Protein AF-A0A7S2FRD0-F1 (afdb_monomer)

Solvent-accessible surface area (backbone atoms only — not comparable to full-atom values): 11400 Å² total; per-residue (Å²): 120,69,69,63,50,53,50,49,55,50,42,49,52,30,50,52,48,49,46,55,67,68,71,33,67,65,58,57,48,56,46,54,74,71,49,72,80,84,80,89,70,84,95,67,84,84,72,72,58,69,66,58,55,51,46,52,50,30,50,51,50,39,69,64,49,30,61,54,41,40,55,49,19,72,70,73,45,67,74,40,27,49,46,11,63,74,50,24,46,58,50,44,57,49,51,48,33,52,53,42,41,52,47,38,51,34,47,53,49,26,53,35,46,70,67,71,53,82,84,75,86,82,70,62,40,71,59,36,46,52,56,37,60,69,44,42,68,59,49,52,50,48,48,52,49,60,64,66,49,56,68,70,60,46,67,76,43,37,87,67,44,48,63,31,54,57,58,42,73,78,52,84,52,66,69,58,43,52,47,50,51,48,32,44,62,73,55,46,43,57,49,68,72,58,58,80,77,79,82,127

Radius of gyration: 18.86 Å; Cα contacts (8 Å, |Δi|>4): 158; chains: 1; bounding box: 62×35×55 Å

pLDDT: mean 72.99, std 16.51, range [32.38, 93.44]

Foldseek 3Di:
DVPVVVLLVLLVVLLVLLVVVVPCPPVVVVVCVVDDQPPDDPDDDRDQDVSLVSNLVSLVSLLVRLVVLLVQLVPPDPVSVCCNPVRSLVSLLVSLLSLLQVLLVLQVLLVCQVVVPDPPPGDDSVSSVVSSVVSVVSLVSSLVCLLVDDLVSCLVRVVSNVVSLVSCCPPPDVSSNVSSVSSCVPRVVCSVVVVPPPDD

Organism: NCBI:txid236787

Mean predicted aligned error: 11.07 Å

InterPro domains:
  IPR046455 Sec7/BIG1-like, C-terminal domain [PF20252] (2-184)

Structure (mmCIF, N/CA/C/O backbone):
data_AF-A0A7S2FRD0-F1
#
_entry.id   AF-A0A7S2FRD0-F1
#
loop_
_atom_site.group_PDB
_atom_site.id
_atom_site.type_symbol
_atom_site.label_atom_id
_atom_site.label_alt_id
_atom_site.label_comp_id
_atom_site.label_asym_id
_atom_site.label_entity_id
_atom_site.label_seq_id
_atom_site.pdbx_PDB_ins_code
_atom_site.Cartn_x
_atom_site.Cartn_y
_atom_site.Cartn_z
_atom_site.occupancy
_atom_site.B_iso_or_equiv
_atom_site.auth_seq_id
_atom_site.auth_comp_id
_atom_site.auth_asym_id
_atom_site.auth_atom_id
_atom_site.pdbx_PDB_model_num
ATOM 1 N N . MET A 1 1 ? 2.251 13.143 26.306 1.00 52.72 1 MET A N 1
ATOM 2 C CA . MET A 1 1 ? 1.613 13.776 25.128 1.00 52.72 1 MET A CA 1
ATOM 3 C C . MET A 1 1 ? 2.594 14.213 24.028 1.00 52.72 1 MET A C 1
ATOM 5 O O . MET A 1 1 ? 2.168 14.256 22.885 1.00 52.72 1 MET A O 1
ATOM 9 N N . SER A 1 2 ? 3.880 14.498 24.293 1.00 72.38 2 SER A N 1
ATOM 10 C CA . SER A 1 2 ? 4.806 15.027 23.264 1.00 72.38 2 SER A CA 1
ATOM 11 C C . SER A 1 2 ? 5.163 14.047 22.131 1.00 72.38 2 SER A C 1
ATOM 13 O O . SER A 1 2 ? 5.131 14.432 20.971 1.00 72.38 2 SER A O 1
ATOM 15 N N . GLN A 1 3 ? 5.454 12.776 22.429 1.00 69.00 3 GLN A N 1
ATOM 16 C CA . GLN A 1 3 ? 5.890 11.802 21.408 1.00 69.00 3 GLN A CA 1
ATOM 17 C C . GLN A 1 3 ? 4.795 11.398 20.413 1.00 69.00 3 GLN A C 1
ATOM 19 O O . GLN A 1 3 ? 5.077 11.183 19.239 1.00 69.00 3 GLN A O 1
ATOM 24 N N . LEU A 1 4 ? 3.547 11.303 20.871 1.00 67.81 4 LEU A N 1
ATOM 25 C CA . LEU A 1 4 ? 2.427 10.889 20.028 1.00 67.81 4 LEU A CA 1
ATOM 26 C C . LEU A 1 4 ? 2.092 11.976 18.996 1.00 67.81 4 LEU A C 1
ATOM 28 O O . LEU A 1 4 ? 1.911 11.672 17.823 1.00 67.81 4 LEU A O 1
ATOM 32 N N . ARG A 1 5 ? 2.147 13.247 19.411 1.00 72.12 5 ARG A N 1
ATOM 33 C CA . ARG A 1 5 ? 1.996 14.398 18.514 1.00 72.12 5 ARG A CA 1
ATOM 34 C C . ARG A 1 5 ? 3.126 14.486 17.485 1.00 72.12 5 ARG A C 1
ATOM 36 O O . ARG A 1 5 ? 2.847 14.655 16.310 1.00 72.12 5 ARG A O 1
ATOM 43 N N . LEU A 1 6 ? 4.375 14.247 17.897 1.00 72.38 6 LEU A N 1
ATOM 44 C CA . LEU A 1 6 ? 5.516 14.193 16.972 1.00 72.38 6 LEU A CA 1
ATOM 45 C C . LEU A 1 6 ? 5.368 13.096 15.903 1.00 72.38 6 LEU A C 1
ATOM 47 O O . LEU A 1 6 ? 5.719 13.318 14.748 1.00 72.38 6 LEU A O 1
ATOM 51 N N . LEU A 1 7 ? 4.838 11.922 16.267 1.00 66.62 7 LEU A N 1
ATOM 52 C CA . LEU A 1 7 ? 4.566 10.847 15.304 1.00 66.62 7 LEU A CA 1
ATOM 53 C C . LEU A 1 7 ? 3.440 11.213 14.332 1.00 66.62 7 LEU A C 1
ATOM 55 O O . LEU A 1 7 ? 3.539 10.889 13.149 1.00 66.62 7 LEU A O 1
ATOM 59 N N . MET A 1 8 ? 2.397 11.894 14.814 1.00 71.12 8 MET A N 1
ATOM 60 C CA . MET A 1 8 ? 1.313 12.388 13.964 1.00 71.12 8 MET A CA 1
ATOM 61 C C . MET A 1 8 ? 1.825 13.447 12.982 1.00 71.12 8 MET A C 1
ATOM 63 O O . MET A 1 8 ? 1.646 13.287 11.779 1.00 71.12 8 MET A O 1
ATOM 67 N N . ASP A 1 9 ? 2.551 14.457 13.458 1.00 72.75 9 ASP A N 1
ATOM 68 C CA . ASP A 1 9 ? 3.091 15.527 12.611 1.00 72.75 9 ASP A CA 1
ATOM 69 C C . ASP A 1 9 ? 4.049 14.968 11.536 1.00 72.75 9 ASP A C 1
ATOM 71 O O . ASP A 1 9 ? 4.007 15.370 10.367 1.00 72.75 9 ASP A O 1
ATOM 75 N N . ALA A 1 10 ? 4.880 13.983 11.897 1.00 68.25 10 ALA A N 1
ATOM 76 C CA . ALA A 1 10 ? 5.771 13.302 10.958 1.00 68.25 10 ALA A CA 1
ATOM 77 C C . ALA A 1 10 ? 5.002 12.485 9.905 1.00 68.25 10 ALA A C 1
ATOM 79 O O . ALA A 1 10 ? 5.335 12.542 8.719 1.00 68.25 10 ALA A O 1
ATOM 80 N N . ALA A 1 11 ? 3.961 11.753 10.313 1.00 63.78 11 ALA A N 1
ATOM 81 C CA . ALA A 1 11 ? 3.123 10.979 9.401 1.00 63.78 11 ALA A CA 1
ATOM 82 C C . ALA A 1 11 ? 2.301 11.878 8.465 1.00 63.78 11 ALA A C 1
ATOM 84 O O . ALA A 1 11 ? 2.145 11.552 7.289 1.00 63.78 11 ALA A O 1
ATOM 85 N N . ASP A 1 12 ? 1.821 13.025 8.949 1.00 69.00 12 ASP A N 1
ATOM 86 C CA . ASP A 1 12 ? 1.126 14.018 8.130 1.00 69.00 12 ASP A CA 1
ATOM 87 C C . ASP A 1 12 ? 2.035 14.639 7.086 1.00 69.00 12 ASP A C 1
ATOM 89 O O . ASP A 1 12 ? 1.680 14.695 5.908 1.00 69.00 12 ASP A O 1
ATOM 93 N N . THR A 1 13 ? 3.235 15.037 7.500 1.00 68.50 13 THR A N 1
ATOM 94 C CA . THR A 1 13 ? 4.231 15.602 6.591 1.00 68.50 13 THR A CA 1
ATOM 95 C C . THR A 1 13 ? 4.626 14.580 5.524 1.00 68.50 13 THR A C 1
ATOM 97 O O . THR A 1 13 ? 4.642 14.901 4.336 1.00 68.50 13 THR A O 1
ATOM 100 N N . ALA A 1 14 ? 4.863 13.324 5.918 1.00 61.47 14 ALA A N 1
ATOM 101 C CA . ALA A 1 14 ? 5.173 12.238 4.990 1.00 61.47 14 ALA A CA 1
ATOM 102 C C . ALA A 1 14 ? 4.004 11.927 4.038 1.00 61.47 14 ALA A C 1
ATOM 104 O O . ALA A 1 14 ? 4.219 11.737 2.842 1.00 61.47 14 ALA A O 1
ATOM 105 N N . SER A 1 15 ? 2.764 11.929 4.537 1.00 62.88 15 SER A N 1
ATOM 106 C CA . SER A 1 15 ? 1.559 11.687 3.735 1.00 62.88 15 SER A CA 1
ATO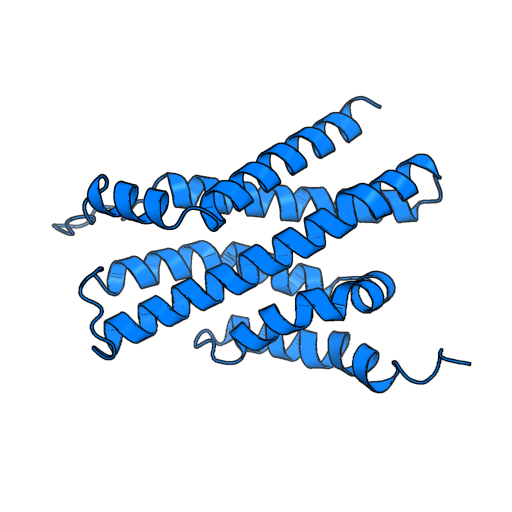M 107 C C . SER A 1 15 ? 1.289 12.817 2.741 1.00 62.88 15 SER A C 1
ATOM 109 O O . SER A 1 15 ? 0.941 12.552 1.590 1.00 62.88 15 SER A O 1
ATOM 111 N N . ALA A 1 16 ? 1.454 14.073 3.160 1.00 65.50 16 ALA A N 1
ATOM 112 C CA . ALA A 1 16 ? 1.326 15.237 2.290 1.00 65.50 16 ALA A CA 1
ATOM 113 C C . ALA A 1 16 ? 2.403 15.228 1.196 1.00 65.50 16 ALA A C 1
ATOM 115 O O . ALA A 1 16 ? 2.099 15.488 0.033 1.00 65.50 16 ALA A O 1
ATOM 116 N N . HIS A 1 17 ? 3.636 14.858 1.548 1.00 63.41 17 HIS A N 1
ATOM 117 C CA . HIS A 1 17 ? 4.736 14.742 0.596 1.00 63.41 17 HIS A CA 1
ATOM 118 C C . HIS A 1 17 ? 4.502 13.620 -0.426 1.00 63.41 17 HIS A C 1
ATOM 120 O O . HIS A 1 17 ? 4.584 13.861 -1.629 1.00 63.41 17 HIS A O 1
ATOM 126 N N . ALA A 1 18 ? 4.114 12.423 0.031 1.00 59.28 18 ALA A N 1
ATOM 127 C CA . ALA A 1 18 ? 3.764 11.308 -0.850 1.00 59.28 18 ALA A CA 1
ATOM 128 C C . ALA A 1 18 ? 2.606 11.669 -1.798 1.00 59.28 18 ALA A C 1
ATOM 130 O O . ALA A 1 18 ? 2.655 11.364 -2.988 1.00 59.28 18 ALA A O 1
ATOM 131 N N . ARG A 1 19 ? 1.590 12.392 -1.302 1.00 62.97 19 ARG A N 1
ATOM 132 C CA . ARG A 1 19 ? 0.480 12.888 -2.128 1.00 62.97 19 ARG A CA 1
ATOM 133 C C . ARG A 1 19 ? 0.931 13.894 -3.179 1.00 62.97 19 ARG A C 1
ATOM 135 O O . ARG A 1 19 ? 0.547 13.736 -4.331 1.00 62.97 19 ARG A O 1
ATOM 142 N N . ALA A 1 20 ? 1.747 14.881 -2.813 1.00 59.84 20 ALA A N 1
ATOM 143 C CA . ALA A 1 20 ? 2.250 15.882 -3.753 1.00 59.84 20 ALA A CA 1
ATOM 144 C C . ALA A 1 20 ? 3.086 15.246 -4.879 1.00 59.84 20 ALA A C 1
ATOM 146 O O . ALA A 1 20 ? 2.931 15.605 -6.046 1.00 59.84 20 ALA A O 1
ATOM 147 N N . LEU A 1 21 ? 3.914 14.249 -4.549 1.00 56.72 21 LEU A N 1
ATOM 148 C CA . LEU A 1 21 ? 4.675 13.478 -5.537 1.00 56.72 21 LEU A CA 1
ATOM 149 C C . LEU A 1 21 ? 3.762 12.638 -6.447 1.00 56.72 21 LEU A C 1
ATOM 151 O O . LEU A 1 21 ? 4.026 12.511 -7.646 1.00 56.72 21 LEU A O 1
ATOM 155 N N . HIS A 1 22 ? 2.668 12.099 -5.904 1.00 54.66 22 HIS A N 1
ATOM 156 C CA . HIS A 1 22 ? 1.725 11.278 -6.658 1.00 54.66 22 HIS A CA 1
ATOM 157 C C . HIS A 1 22 ? 0.752 12.104 -7.525 1.00 54.66 22 HIS A C 1
ATOM 159 O O . HIS A 1 22 ? 0.410 11.683 -8.629 1.00 54.66 22 HIS A O 1
ATOM 165 N N . SER A 1 23 ? 0.329 13.300 -7.111 1.00 49.66 23 SER A N 1
ATOM 166 C CA . SER A 1 23 ? -0.659 14.094 -7.860 1.00 49.66 23 SER A CA 1
ATOM 167 C C . SER A 1 23 ? -0.078 14.895 -9.029 1.00 49.66 23 SER A C 1
ATOM 169 O O . SER A 1 23 ? -0.828 15.279 -9.925 1.00 49.66 23 SER A O 1
ATOM 171 N N . ASP A 1 24 ? 1.231 15.155 -9.059 1.00 47.28 24 ASP A N 1
ATOM 172 C CA . ASP A 1 24 ? 1.803 16.109 -10.013 1.00 47.28 24 ASP A CA 1
ATOM 173 C C . ASP A 1 24 ? 2.551 15.442 -11.183 1.00 47.28 24 ASP A C 1
ATOM 175 O O . ASP A 1 24 ? 3.773 15.265 -11.201 1.00 47.28 24 ASP A O 1
ATOM 179 N N . VAL A 1 25 ? 1.779 15.059 -12.206 1.00 47.91 25 VAL A N 1
ATOM 180 C CA . VAL A 1 25 ? 2.285 14.503 -13.476 1.00 47.91 25 VAL A CA 1
ATOM 181 C C . VAL A 1 25 ? 3.177 15.511 -14.220 1.00 47.91 25 VAL A C 1
ATOM 183 O O . VAL A 1 25 ? 4.127 15.107 -14.896 1.00 47.91 25 VAL A O 1
ATOM 186 N N . ALA A 1 26 ? 2.908 16.815 -14.090 1.00 39.16 26 ALA A N 1
ATOM 187 C CA . ALA A 1 26 ? 3.682 17.872 -14.738 1.00 39.16 26 ALA A CA 1
ATOM 188 C C . ALA A 1 26 ? 5.035 18.079 -14.042 1.00 39.16 26 ALA A C 1
ATOM 190 O O . ALA A 1 26 ? 6.059 18.160 -14.717 1.00 39.16 26 ALA A O 1
ATOM 191 N N . PHE A 1 27 ? 5.067 18.058 -12.710 1.00 39.88 27 PHE A N 1
ATOM 192 C CA . PHE A 1 27 ? 6.299 18.093 -11.922 1.00 39.88 27 PHE A CA 1
ATOM 193 C C . PHE A 1 27 ? 7.170 16.857 -12.179 1.00 39.88 27 PHE A C 1
ATOM 195 O O . PHE A 1 27 ? 8.356 17.005 -12.473 1.00 39.88 27 PHE A O 1
ATOM 202 N N . ARG A 1 28 ? 6.587 15.645 -12.210 1.00 46.28 28 ARG A N 1
ATOM 203 C CA . ARG A 1 28 ? 7.310 14.413 -12.593 1.00 46.28 28 ARG A CA 1
ATOM 204 C C . ARG A 1 28 ? 7.929 14.505 -13.998 1.00 46.28 28 ARG A C 1
ATOM 206 O O . ARG A 1 28 ? 9.034 14.009 -14.210 1.00 46.28 28 ARG A O 1
ATOM 213 N N . ARG A 1 29 ? 7.257 15.170 -14.948 1.00 45.16 29 ARG A N 1
ATOM 214 C CA . ARG A 1 29 ? 7.755 15.396 -16.319 1.00 45.16 29 ARG A CA 1
ATOM 215 C C . ARG A 1 29 ? 8.876 16.448 -16.364 1.00 45.16 29 ARG A C 1
ATOM 217 O O . ARG A 1 29 ? 9.927 16.172 -16.925 1.00 45.16 29 ARG A O 1
ATOM 224 N N . VAL A 1 30 ? 8.712 17.587 -15.687 1.00 39.44 30 VAL A N 1
ATOM 225 C CA . VAL A 1 30 ? 9.743 18.643 -15.573 1.00 39.44 30 VAL A CA 1
ATOM 226 C C . VAL A 1 30 ? 11.014 18.130 -14.890 1.00 39.44 30 VAL A C 1
ATOM 228 O O . VAL A 1 30 ? 12.117 18.548 -15.230 1.00 39.44 30 VAL A O 1
ATOM 231 N N . LEU A 1 31 ? 10.884 17.209 -13.939 1.00 39.78 31 LEU A N 1
ATOM 232 C CA . LEU A 1 31 ? 12.017 16.601 -13.246 1.00 39.78 31 LEU A CA 1
ATOM 233 C C . LEU A 1 31 ? 12.710 15.519 -14.070 1.00 39.78 31 LEU A C 1
ATOM 235 O O . LEU A 1 31 ? 13.931 15.430 -14.015 1.00 39.78 31 LEU A O 1
ATOM 239 N N . ARG A 1 32 ? 11.960 14.746 -14.864 1.00 45.97 32 ARG A N 1
ATOM 240 C CA . ARG A 1 32 ? 12.520 13.844 -15.881 1.00 45.97 32 ARG A CA 1
ATOM 241 C C . ARG A 1 32 ? 13.328 14.619 -16.930 1.00 45.97 32 ARG A C 1
ATOM 243 O O . ARG A 1 32 ? 14.374 14.147 -17.351 1.00 45.97 32 ARG A O 1
ATOM 250 N N . ASP A 1 33 ? 12.882 15.821 -17.289 1.00 43.06 33 ASP A N 1
ATOM 251 C CA . ASP A 1 33 ? 13.586 16.688 -18.243 1.00 43.06 33 ASP A CA 1
ATOM 252 C C . ASP A 1 33 ? 14.777 17.443 -17.610 1.00 43.06 33 ASP A C 1
ATOM 254 O O . ASP A 1 33 ? 15.676 17.885 -18.324 1.00 43.06 33 ASP A O 1
ATOM 258 N N . ARG A 1 34 ? 14.817 17.587 -16.273 1.00 35.97 34 ARG A N 1
ATOM 259 C CA . ARG A 1 34 ? 15.906 18.262 -15.530 1.00 35.97 34 ARG A CA 1
ATOM 260 C C . ARG A 1 34 ? 16.921 17.322 -14.868 1.00 35.97 34 ARG A C 1
ATOM 262 O O . ARG A 1 34 ? 17.999 17.789 -14.514 1.00 35.97 34 ARG A O 1
ATOM 269 N N . ASN A 1 35 ? 16.611 16.034 -14.717 1.00 38.94 35 ASN A N 1
ATOM 270 C CA . ASN A 1 35 ? 17.549 14.982 -14.319 1.00 38.94 35 ASN A CA 1
ATOM 271 C C . ASN A 1 35 ? 17.775 14.057 -15.522 1.00 38.94 35 ASN A C 1
ATOM 273 O O . ASN A 1 35 ? 16.956 13.164 -15.749 1.00 38.94 35 ASN A O 1
ATOM 277 N N . PRO A 1 36 ? 18.846 14.255 -16.313 1.00 36.94 36 PRO A N 1
ATOM 278 C CA . PRO A 1 36 ? 19.119 13.382 -17.445 1.00 36.94 36 PRO A CA 1
ATOM 279 C C . PRO A 1 36 ? 19.340 11.936 -16.966 1.00 36.94 36 PRO A C 1
ATOM 281 O O . PRO A 1 36 ? 19.765 11.727 -15.824 1.00 36.94 36 PRO A O 1
ATOM 284 N N . PRO A 1 37 ? 19.070 10.930 -17.819 1.00 42.38 37 PRO A N 1
ATOM 285 C CA . PRO A 1 37 ? 19.354 9.541 -17.492 1.00 42.38 37 PRO A CA 1
ATOM 286 C C . PRO A 1 37 ? 20.831 9.379 -17.126 1.00 42.38 37 PRO A C 1
ATOM 288 O O . PRO A 1 37 ? 21.710 10.012 -17.718 1.00 42.38 37 PRO A O 1
ATOM 291 N N . LEU A 1 38 ? 21.097 8.512 -16.149 1.00 39.75 38 LEU A N 1
ATOM 292 C CA . LEU A 1 38 ? 22.442 8.058 -15.823 1.00 39.75 38 LEU A CA 1
ATOM 293 C C . LEU A 1 38 ? 23.081 7.480 -17.091 1.00 39.75 38 LEU A C 1
ATOM 295 O O . LEU A 1 38 ? 22.712 6.399 -17.542 1.00 39.75 38 LEU A O 1
ATOM 299 N N . MET A 1 39 ? 24.043 8.201 -17.672 1.00 32.38 39 MET A N 1
ATOM 300 C CA . MET A 1 39 ? 24.924 7.628 -18.681 1.00 32.38 39 MET A CA 1
ATOM 301 C C . MET A 1 39 ? 25.733 6.510 -18.024 1.00 32.38 39 MET A C 1
ATOM 303 O O . MET A 1 39 ? 26.655 6.759 -17.248 1.00 32.38 39 MET A O 1
ATOM 307 N N . THR A 1 40 ? 25.408 5.264 -18.351 1.00 42.19 40 THR A N 1
ATOM 308 C CA . THR A 1 40 ? 26.249 4.120 -18.017 1.00 42.19 40 THR A CA 1
ATOM 309 C C . THR A 1 40 ? 27.477 4.123 -18.921 1.00 42.19 40 THR A C 1
ATOM 311 O O . THR A 1 40 ? 27.449 3.623 -20.044 1.00 42.19 40 THR A O 1
ATOM 314 N N . PHE A 1 41 ? 28.583 4.656 -18.409 1.00 37.44 41 PHE A N 1
ATOM 315 C CA . PHE A 1 41 ? 29.917 4.339 -18.903 1.00 37.44 41 PHE A CA 1
ATOM 316 C C . PHE A 1 41 ? 30.771 3.905 -17.710 1.00 37.44 41 PHE A C 1
ATOM 318 O O . PHE A 1 41 ? 31.061 4.701 -16.827 1.00 37.44 41 PHE A O 1
ATOM 325 N N . LYS A 1 42 ? 31.177 2.628 -17.700 1.00 38.19 42 LYS A N 1
ATOM 326 C CA . LYS A 1 42 ? 32.173 2.045 -16.779 1.00 38.19 42 LYS A CA 1
ATOM 327 C C . LYS A 1 42 ? 31.832 2.130 -15.275 1.00 38.19 42 LYS A C 1
ATOM 329 O O . LYS A 1 42 ? 32.353 2.971 -14.555 1.00 38.19 42 LYS A O 1
ATOM 334 N N . GLY A 1 43 ? 31.061 1.162 -14.772 1.00 38.22 43 GLY A N 1
ATOM 335 C CA . GLY A 1 43 ? 31.166 0.723 -13.369 1.00 38.22 43 GLY A CA 1
ATOM 336 C C . GLY A 1 43 ? 30.805 1.739 -12.277 1.00 38.22 43 GLY A C 1
ATOM 337 O O . GLY A 1 43 ? 31.434 1.724 -11.222 1.00 38.22 43 GLY A O 1
ATOM 338 N N . GLN A 1 44 ? 29.807 2.600 -12.491 1.00 36.81 44 GLN A N 1
ATOM 339 C CA . GLN A 1 44 ? 29.315 3.521 -11.461 1.00 36.81 44 GLN A CA 1
ATOM 340 C C . GLN A 1 44 ? 27.895 3.180 -11.006 1.00 36.81 44 GLN A C 1
ATOM 342 O O 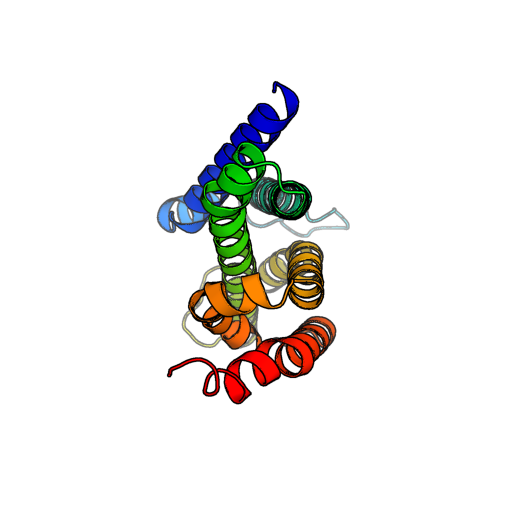. GLN A 1 44 ? 27.033 2.816 -11.799 1.00 36.81 44 GLN A O 1
ATOM 347 N N . ILE A 1 45 ? 27.702 3.302 -9.692 1.00 39.44 45 ILE A N 1
ATOM 348 C CA . ILE A 1 45 ? 26.463 3.092 -8.942 1.00 39.44 45 ILE A CA 1
ATOM 349 C C . ILE A 1 45 ? 25.351 3.944 -9.558 1.00 39.44 45 ILE A C 1
ATOM 351 O O . ILE A 1 45 ? 25.407 5.174 -9.486 1.00 39.44 45 ILE A O 1
ATOM 355 N N . SER A 1 46 ? 24.331 3.296 -10.120 1.00 44.69 46 SER A N 1
ATO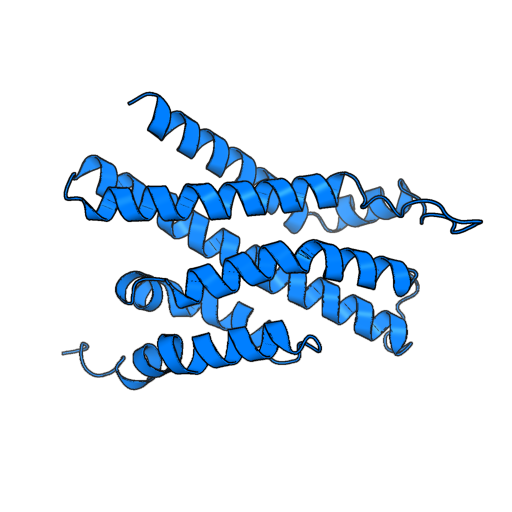M 356 C CA . SER A 1 46 ? 23.089 3.962 -10.502 1.00 44.69 46 SER A CA 1
ATOM 357 C C . SER A 1 46 ? 22.405 4.473 -9.237 1.00 44.69 46 SER A C 1
ATOM 359 O O . SER A 1 46 ? 21.783 3.705 -8.507 1.00 44.69 46 SER A O 1
ATOM 361 N N . ARG A 1 47 ? 22.580 5.759 -8.921 1.00 55.31 47 ARG A N 1
ATOM 362 C CA . ARG A 1 47 ? 21.855 6.398 -7.819 1.00 55.31 47 ARG A CA 1
ATOM 363 C C . ARG A 1 47 ? 20.414 6.622 -8.251 1.00 55.31 47 ARG A C 1
ATOM 365 O O . ARG A 1 47 ? 20.178 7.196 -9.313 1.00 55.31 47 ARG A O 1
ATOM 372 N N . LEU A 1 48 ? 19.463 6.179 -7.432 1.00 59.16 48 LEU A N 1
ATOM 373 C CA . LEU A 1 48 ? 18.060 6.520 -7.632 1.00 59.16 48 LEU A CA 1
ATOM 374 C C . LEU A 1 48 ? 17.926 8.048 -7.673 1.00 59.16 48 LEU A C 1
ATOM 376 O O . LEU A 1 48 ? 18.619 8.746 -6.927 1.00 59.16 48 LEU A O 1
ATOM 380 N N . PRO A 1 49 ? 17.050 8.597 -8.528 1.00 67.88 49 PRO A N 1
ATOM 381 C CA . PRO A 1 49 ? 16.702 10.005 -8.452 1.00 67.88 49 PRO A CA 1
ATOM 382 C C . PRO A 1 49 ? 16.333 10.370 -7.008 1.00 67.88 49 PRO A C 1
ATOM 384 O O . PRO A 1 49 ? 15.526 9.682 -6.386 1.00 67.88 49 PRO A O 1
ATOM 387 N N . HIS A 1 50 ? 16.894 11.461 -6.482 1.00 67.69 50 HIS A N 1
ATOM 388 C CA . HIS A 1 50 ? 16.751 11.859 -5.073 1.00 67.69 50 HIS A CA 1
ATOM 389 C C . HIS A 1 50 ? 15.294 11.893 -4.574 1.00 67.69 50 HIS A C 1
ATOM 391 O O . HIS A 1 50 ? 15.005 11.592 -3.422 1.00 67.69 50 HIS A O 1
ATOM 397 N N . LEU A 1 51 ? 14.349 12.223 -5.455 1.00 65.81 51 LEU A N 1
ATOM 398 C CA . LEU A 1 51 ? 12.924 12.254 -5.127 1.00 65.81 51 LEU A CA 1
ATOM 399 C C . LEU A 1 51 ? 12.322 10.862 -4.926 1.00 65.81 51 LEU A C 1
ATOM 401 O O . LEU A 1 51 ? 11.436 10.710 -4.096 1.00 65.81 51 LEU A O 1
ATOM 405 N N . ILE A 1 52 ? 12.817 9.849 -5.638 1.00 70.88 52 ILE A N 1
ATOM 406 C CA . ILE A 1 52 ? 12.410 8.458 -5.419 1.00 70.88 52 ILE A CA 1
ATOM 407 C C . ILE A 1 52 ? 12.950 7.983 -4.069 1.00 70.88 52 ILE A C 1
ATOM 409 O O . ILE A 1 52 ? 12.231 7.340 -3.316 1.00 70.88 52 ILE A O 1
ATOM 413 N N . GLU A 1 53 ? 14.173 8.371 -3.700 1.00 73.06 53 GLU A N 1
ATOM 414 C CA . GLU A 1 53 ? 14.707 8.086 -2.362 1.00 73.06 53 GLU A CA 1
ATOM 415 C C . GLU A 1 53 ? 13.852 8.732 -1.256 1.00 73.06 53 GLU A C 1
ATOM 417 O O . GLU A 1 53 ? 13.529 8.074 -0.266 1.00 73.06 53 GLU A O 1
ATOM 422 N N . GLN A 1 54 ? 13.429 9.991 -1.436 1.00 72.94 54 GLN A N 1
ATOM 423 C CA . GLN A 1 54 ? 12.531 10.687 -0.504 1.00 72.94 54 GLN A CA 1
ATOM 424 C C . GLN A 1 54 ? 11.142 10.037 -0.430 1.00 72.94 54 GLN A C 1
ATOM 426 O O . GLN A 1 54 ? 10.606 9.864 0.665 1.00 72.94 54 GLN A O 1
ATOM 431 N N . GLU A 1 55 ? 10.578 9.634 -1.572 1.00 77.06 55 GLU A N 1
ATOM 432 C CA . GLU A 1 55 ? 9.301 8.921 -1.653 1.00 77.06 55 GLU A CA 1
ATOM 433 C C . GLU A 1 55 ? 9.359 7.605 -0.857 1.00 77.06 55 GLU A C 1
ATOM 435 O O . GLU A 1 55 ? 8.534 7.356 0.026 1.00 77.06 55 GLU A O 1
ATOM 440 N N . LEU A 1 56 ? 10.384 6.787 -1.112 1.00 80.25 56 LEU A N 1
ATOM 441 C CA . LEU A 1 56 ? 10.593 5.511 -0.426 1.00 80.25 56 LEU A CA 1
ATOM 442 C C . LEU A 1 56 ? 10.841 5.706 1.076 1.00 80.25 56 LEU A C 1
ATOM 444 O O . LEU A 1 56 ? 10.334 4.930 1.891 1.00 80.25 56 LEU A O 1
ATOM 448 N N . ALA A 1 57 ? 11.582 6.746 1.467 1.00 75.56 57 ALA A N 1
ATOM 449 C CA . ALA A 1 57 ? 11.788 7.092 2.871 1.00 75.56 57 ALA A CA 1
ATOM 450 C C . ALA A 1 57 ? 10.470 7.484 3.560 1.00 75.56 57 ALA A C 1
ATOM 452 O O . ALA A 1 57 ? 10.198 7.016 4.668 1.00 75.56 57 ALA A O 1
ATOM 453 N N . ALA A 1 58 ? 9.622 8.277 2.896 1.00 75.12 58 ALA A N 1
ATOM 454 C CA . ALA A 1 58 ? 8.310 8.661 3.408 1.00 75.12 58 ALA A CA 1
ATOM 455 C C . ALA A 1 58 ? 7.392 7.442 3.588 1.00 75.12 58 ALA A C 1
ATOM 457 O O . ALA A 1 58 ? 6.770 7.295 4.644 1.00 75.12 58 ALA A O 1
ATOM 458 N N . TYR A 1 59 ? 7.346 6.527 2.612 1.00 82.88 59 TYR A N 1
ATOM 459 C CA . TYR A 1 59 ? 6.583 5.284 2.746 1.00 82.88 59 TYR A CA 1
ATOM 460 C C . TYR A 1 59 ? 7.082 4.423 3.904 1.00 82.88 59 TYR A C 1
ATOM 462 O O . TYR A 1 59 ? 6.277 3.988 4.724 1.00 82.88 59 TYR A O 1
ATOM 470 N N . ASN A 1 60 ? 8.394 4.219 4.033 1.00 83.12 60 ASN A N 1
ATOM 471 C CA . ASN A 1 60 ? 8.955 3.433 5.134 1.00 83.12 60 ASN A CA 1
ATOM 472 C C . ASN A 1 60 ? 8.671 4.058 6.508 1.00 83.12 60 ASN A C 1
ATOM 474 O O . ASN A 1 60 ? 8.359 3.347 7.469 1.00 83.12 60 ASN A O 1
ATOM 478 N N . LEU A 1 61 ? 8.724 5.388 6.614 1.00 79.12 61 LEU A N 1
ATOM 479 C CA . LEU A 1 61 ? 8.355 6.085 7.842 1.00 79.12 61 LEU A CA 1
ATOM 480 C C . LEU A 1 61 ? 6.877 5.850 8.187 1.00 79.12 61 LEU A C 1
ATOM 482 O O . LEU A 1 61 ? 6.564 5.458 9.309 1.00 79.12 61 LEU A O 1
ATOM 486 N N . MET A 1 62 ? 5.973 6.010 7.218 1.00 79.75 62 MET A N 1
ATOM 487 C CA . MET A 1 62 ? 4.541 5.770 7.426 1.00 79.75 62 MET A CA 1
ATOM 488 C C . MET A 1 62 ? 4.249 4.309 7.798 1.00 79.75 62 MET A C 1
ATOM 490 O O . MET A 1 62 ? 3.540 4.056 8.771 1.00 79.75 62 MET A O 1
ATOM 494 N N . LEU A 1 63 ? 4.842 3.344 7.089 1.00 83.69 63 LEU A N 1
ATOM 495 C CA . LEU A 1 63 ? 4.644 1.910 7.330 1.00 83.69 63 LEU A CA 1
ATOM 496 C C . LEU A 1 63 ? 5.242 1.429 8.659 1.00 83.69 63 LEU A C 1
ATOM 498 O O . LEU A 1 63 ? 4.796 0.416 9.188 1.00 83.69 63 LEU A O 1
ATOM 502 N N . SER A 1 64 ? 6.212 2.144 9.232 1.00 81.00 64 SER A N 1
ATOM 503 C CA . SER A 1 64 ? 6.760 1.824 10.558 1.00 81.00 64 SER A CA 1
ATOM 504 C C . SER A 1 64 ? 6.015 2.518 11.706 1.00 81.00 64 SER A C 1
ATOM 506 O O . SER A 1 64 ? 5.901 1.948 12.795 1.00 81.00 64 SER A O 1
ATOM 508 N N . ALA A 1 65 ? 5.491 3.727 11.481 1.00 79.31 65 ALA A N 1
ATOM 509 C CA . ALA A 1 65 ? 4.831 4.531 12.507 1.00 79.31 65 ALA A CA 1
ATOM 510 C C . ALA A 1 65 ? 3.333 4.219 12.653 1.00 79.31 65 ALA A C 1
ATOM 512 O O . ALA A 1 65 ? 2.850 4.029 13.770 1.00 79.31 65 ALA A O 1
ATOM 513 N N . LEU A 1 66 ? 2.594 4.141 11.543 1.00 83.1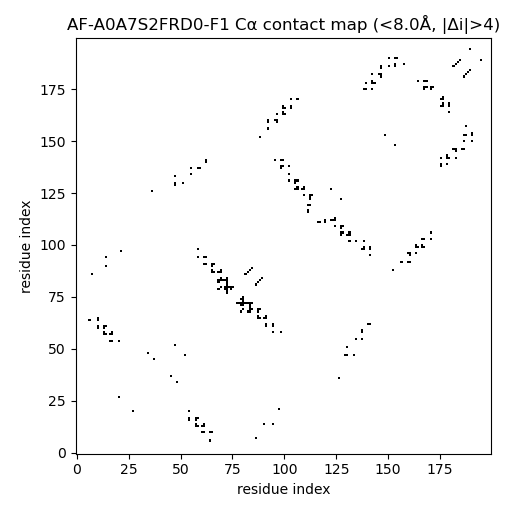2 66 LEU A N 1
ATOM 514 C CA . LEU A 1 66 ? 1.131 4.036 11.564 1.00 83.12 66 LEU A CA 1
ATOM 515 C C . LEU A 1 66 ? 0.624 2.727 12.191 1.00 83.12 66 LEU A C 1
ATOM 517 O O . LEU A 1 66 ? -0.276 2.806 13.029 1.00 83.12 66 LEU A O 1
ATOM 521 N N . PRO A 1 67 ? 1.220 1.542 11.931 1.00 84.19 67 PRO A N 1
ATOM 522 C CA . PRO A 1 67 ? 0.803 0.318 12.617 1.00 84.19 67 PRO A CA 1
ATOM 523 C C . PRO A 1 67 ? 0.957 0.389 14.140 1.00 84.19 67 PRO A C 1
ATOM 525 O O . PRO A 1 67 ? 0.136 -0.161 14.870 1.00 84.19 67 PRO A O 1
ATOM 528 N N . ARG A 1 68 ? 1.975 1.103 14.641 1.00 81.50 68 ARG A N 1
ATOM 529 C CA . ARG A 1 68 ? 2.167 1.297 16.087 1.00 81.50 68 ARG A CA 1
ATOM 530 C C . ARG A 1 68 ? 1.072 2.181 16.676 1.00 81.50 68 ARG A C 1
ATOM 532 O O . ARG A 1 68 ? 0.572 1.882 17.754 1.00 81.50 68 ARG A O 1
ATOM 539 N N . LEU A 1 69 ? 0.673 3.238 15.965 1.00 78.69 69 LEU A N 1
ATOM 540 C CA . LEU A 1 69 ? -0.440 4.094 16.385 1.00 78.69 69 LEU A CA 1
ATOM 541 C C . LEU A 1 69 ? -1.767 3.319 16.408 1.00 78.69 69 LEU A C 1
ATOM 543 O O . LEU A 1 69 ? -2.519 3.445 17.371 1.00 78.69 69 LEU A O 1
ATOM 547 N N . LEU A 1 70 ? -2.003 2.444 15.425 1.00 83.25 70 LEU A N 1
ATOM 548 C CA . LEU A 1 70 ? -3.166 1.548 15.413 1.00 83.25 70 LEU A CA 1
ATOM 549 C C . LEU A 1 70 ? -3.183 0.593 16.615 1.00 83.25 70 LEU A C 1
ATOM 551 O O . LEU A 1 70 ? -4.219 0.404 17.250 1.00 83.25 70 LEU A O 1
ATOM 555 N N . GLN A 1 71 ? -2.030 0.023 16.974 1.00 83.00 71 GLN A N 1
ATOM 556 C CA . GLN A 1 71 ? -1.911 -0.852 18.146 1.00 83.00 71 GLN A CA 1
ATOM 557 C C . GLN A 1 71 ? -2.163 -0.114 19.467 1.00 83.00 71 GLN A C 1
ATOM 559 O O . GLN A 1 71 ? -2.728 -0.696 20.391 1.00 83.00 71 GLN A O 1
ATOM 564 N N . LEU A 1 72 ? -1.777 1.163 19.570 1.00 76.50 72 LEU A N 1
ATOM 565 C CA . LEU A 1 72 ? -2.027 1.972 20.767 1.00 76.50 72 LEU A CA 1
ATOM 566 C C . LEU A 1 72 ? -3.522 2.226 20.999 1.00 76.50 72 LEU A C 1
ATOM 568 O O . LEU A 1 72 ? -3.951 2.244 22.152 1.00 76.50 72 LEU A O 1
ATOM 572 N N . GLY A 1 73 ? -4.318 2.374 19.935 1.00 72.38 73 GLY A N 1
ATOM 573 C CA . GLY A 1 73 ? -5.773 2.529 20.045 1.00 72.38 73 GLY A CA 1
ATOM 574 C C . GLY A 1 73 ? -6.495 1.283 20.558 1.00 72.38 73 GLY A C 1
ATOM 575 O O . GLY A 1 73 ? -7.529 1.390 21.213 1.00 72.38 73 GLY A O 1
ATOM 576 N N . ALA A 1 74 ? -5.914 0.098 20.355 1.00 74.31 74 ALA A N 1
ATOM 577 C CA . ALA A 1 74 ? -6.463 -1.161 20.858 1.00 74.31 74 ALA A CA 1
ATOM 578 C C . ALA A 1 74 ? -6.311 -1.338 22.386 1.00 74.31 74 ALA A C 1
ATOM 580 O O . ALA A 1 74 ? -6.889 -2.262 22.951 1.00 74.31 74 ALA A O 1
ATOM 581 N N . GLN A 1 75 ? -5.562 -0.463 23.072 1.00 78.62 75 GLN A N 1
ATOM 582 C CA . GLN A 1 75 ? -5.272 -0.567 24.512 1.00 78.62 75 GLN A CA 1
ATOM 583 C C . GLN A 1 75 ? -6.363 0.030 25.424 1.00 78.62 75 GLN A C 1
ATOM 585 O O . GLN A 1 75 ? -6.175 0.093 26.637 1.00 78.62 75 GLN A O 1
ATOM 590 N N . GLY A 1 76 ? -7.498 0.468 24.868 1.00 68.75 76 GLY A N 1
ATOM 591 C CA . GLY A 1 76 ? -8.681 0.883 25.635 1.00 68.75 76 GLY A CA 1
ATOM 592 C C . GLY A 1 76 ? -8.679 2.324 26.164 1.00 68.75 76 GLY A C 1
ATOM 593 O O . GLY A 1 76 ? -9.662 2.734 26.774 1.00 68.75 76 GLY A O 1
ATOM 594 N N . ASP A 1 77 ? -7.627 3.109 25.914 1.00 79.62 77 ASP A N 1
ATOM 595 C CA . ASP A 1 77 ? -7.602 4.552 26.195 1.00 79.62 77 ASP A CA 1
ATOM 596 C C . ASP A 1 77 ? -8.416 5.303 25.115 1.00 79.62 77 ASP A C 1
ATOM 598 O O . ASP A 1 77 ? -8.028 5.253 23.941 1.00 79.62 77 ASP A O 1
ATOM 602 N N . PRO A 1 78 ? -9.515 6.002 25.471 1.00 81.12 78 PRO A N 1
ATOM 603 C CA . PRO A 1 78 ? -10.387 6.674 24.505 1.00 81.12 78 PRO A CA 1
ATOM 604 C C . PRO A 1 78 ? -9.647 7.662 23.599 1.00 81.12 78 PRO A C 1
ATOM 606 O O . PRO A 1 78 ? -9.881 7.671 22.395 1.00 81.12 78 PRO A O 1
ATOM 609 N N . ALA A 1 79 ? -8.698 8.428 24.148 1.00 75.50 79 ALA A N 1
ATOM 610 C CA . ALA A 1 79 ? -7.945 9.418 23.378 1.00 75.50 79 ALA A CA 1
ATOM 611 C C . ALA A 1 79 ? -6.977 8.755 22.385 1.00 75.50 79 ALA A C 1
ATOM 613 O O . ALA A 1 79 ? -6.720 9.272 21.301 1.00 75.50 79 ALA A O 1
ATOM 614 N N . ARG A 1 80 ? -6.431 7.581 22.730 1.00 76.44 80 ARG A N 1
ATOM 615 C CA . ARG A 1 80 ? -5.572 6.812 21.810 1.00 76.44 80 ARG A CA 1
ATOM 616 C C . ARG A 1 80 ? -6.386 6.104 20.744 1.00 76.44 80 ARG A C 1
ATOM 618 O O . ARG A 1 80 ? -5.903 5.958 19.625 1.00 76.44 80 ARG A O 1
ATOM 625 N N . LYS A 1 81 ? -7.592 5.658 21.094 1.00 78.88 81 LYS A N 1
ATOM 626 C CA . LYS A 1 81 ? -8.525 5.055 20.150 1.00 78.88 81 LYS A CA 1
ATOM 627 C C . LYS A 1 81 ? -8.960 6.066 19.092 1.00 78.88 81 LYS A C 1
ATOM 629 O O . LYS A 1 81 ? -8.880 5.748 17.917 1.00 78.88 81 LYS A O 1
ATOM 634 N N . GLU A 1 82 ? -9.301 7.288 19.492 1.00 76.31 82 GLU A N 1
ATOM 635 C CA . GLU A 1 82 ? -9.613 8.382 18.562 1.00 76.31 82 GLU A CA 1
ATOM 636 C C . GLU A 1 82 ? -8.451 8.647 17.592 1.00 76.31 82 GLU A C 1
ATOM 638 O O . GLU A 1 82 ? -8.643 8.676 16.381 1.00 76.31 82 GLU A O 1
ATOM 643 N N . VAL A 1 83 ? -7.209 8.712 18.086 1.00 76.19 83 VAL A N 1
ATOM 644 C CA . VAL A 1 83 ? -6.033 8.850 17.207 1.00 76.19 83 VAL A CA 1
ATOM 645 C C . VAL A 1 83 ? -5.865 7.644 16.274 1.00 76.19 83 VAL A C 1
ATOM 647 O O . VAL A 1 83 ? -5.502 7.807 15.109 1.00 76.19 83 VAL A O 1
ATOM 650 N N . ALA A 1 84 ? -6.096 6.423 16.748 1.00 80.00 84 ALA A N 1
ATOM 651 C CA . ALA A 1 84 ? -5.999 5.248 15.892 1.00 80.00 84 ALA A CA 1
ATOM 652 C C . ALA A 1 84 ? -7.060 5.265 14.780 1.00 80.00 84 ALA A C 1
ATOM 654 O O . ALA A 1 84 ? -6.709 5.083 13.614 1.00 80.00 84 ALA A O 1
ATOM 655 N N . ASP A 1 85 ? -8.312 5.539 15.136 1.00 80.12 85 ASP A N 1
ATOM 656 C CA . ASP A 1 85 ? -9.469 5.431 14.249 1.00 80.12 85 ASP A CA 1
ATOM 657 C C . ASP A 1 85 ? -9.567 6.631 13.285 1.00 80.12 85 ASP A C 1
ATOM 659 O O . ASP A 1 85 ? -9.784 6.447 12.088 1.00 80.1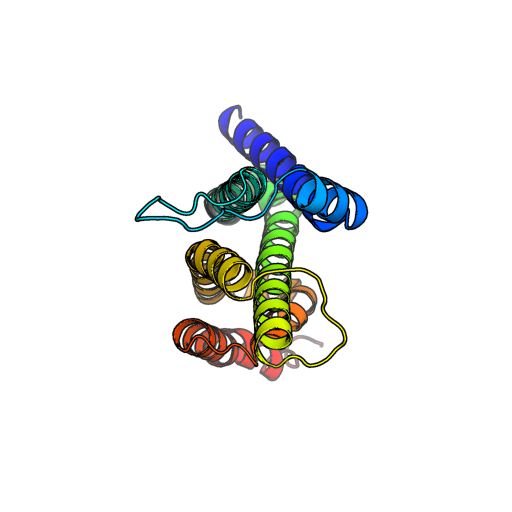2 85 ASP A O 1
ATOM 663 N N . GLU A 1 86 ? -9.355 7.861 13.762 1.00 78.94 86 GLU A N 1
ATOM 664 C CA . GLU A 1 86 ? -9.539 9.080 12.957 1.00 78.94 86 GLU A CA 1
ATOM 665 C C . GLU A 1 86 ? -8.263 9.535 12.243 1.00 78.94 86 GLU A C 1
ATOM 667 O O . GLU A 1 86 ? -8.316 10.178 11.188 1.00 78.94 86 GLU A O 1
ATOM 672 N N . PHE A 1 87 ? -7.092 9.207 12.796 1.00 80.50 87 PHE A N 1
ATOM 673 C CA . PHE A 1 87 ? -5.819 9.642 12.235 1.00 80.50 87 PHE A CA 1
ATOM 674 C C . PHE A 1 87 ? -5.050 8.508 11.559 1.00 80.50 87 PHE A C 1
ATOM 676 O O . PHE A 1 87 ? -4.713 8.625 10.373 1.00 80.50 87 PHE A O 1
ATOM 683 N N . ALA A 1 88 ? -4.737 7.442 12.300 1.00 81.44 88 ALA A N 1
ATOM 684 C CA . ALA A 1 88 ? -3.793 6.426 11.850 1.00 81.44 88 ALA A CA 1
ATOM 685 C C . ALA A 1 88 ? -4.394 5.491 10.794 1.00 81.44 88 ALA A C 1
ATOM 687 O O . ALA A 1 88 ? -3.734 5.226 9.791 1.00 81.44 88 ALA A O 1
ATOM 688 N N . GLU A 1 89 ? -5.634 5.033 10.981 1.00 86.19 89 GLU A N 1
ATOM 689 C CA . GLU A 1 89 ? -6.322 4.106 10.073 1.00 86.19 89 GLU A CA 1
ATOM 690 C C . GLU A 1 89 ? -6.479 4.691 8.659 1.00 86.19 89 GLU A C 1
ATOM 692 O O . GLU A 1 89 ? -5.969 4.069 7.722 1.00 86.19 89 GLU A O 1
ATOM 697 N N . PRO A 1 90 ? -7.028 5.908 8.462 1.00 81.19 90 PRO A N 1
ATOM 698 C CA . PRO A 1 90 ? -7.162 6.493 7.128 1.00 81.19 90 PRO A CA 1
ATOM 699 C C . PRO A 1 90 ? -5.819 6.698 6.423 1.00 81.19 90 PRO A C 1
ATOM 701 O O . PRO A 1 90 ? -5.687 6.434 5.226 1.00 81.19 90 PRO A O 1
ATOM 704 N N . ARG A 1 91 ? -4.797 7.147 7.162 1.00 82.94 91 ARG A N 1
ATOM 705 C CA . ARG A 1 91 ? -3.454 7.378 6.607 1.00 82.94 91 ARG A CA 1
ATOM 706 C C . ARG A 1 91 ? -2.780 6.079 6.234 1.00 82.94 91 ARG A C 1
ATOM 708 O O . ARG A 1 91 ? -2.162 6.015 5.180 1.00 82.94 91 ARG A O 1
ATOM 715 N N . PHE A 1 92 ? -2.928 5.053 7.064 1.00 87.56 92 PHE A N 1
ATOM 716 C CA . PHE A 1 92 ? -2.365 3.746 6.785 1.00 87.56 92 PHE A CA 1
ATOM 717 C C . PHE A 1 92 ? -3.007 3.164 5.530 1.00 87.56 92 PHE A C 1
ATOM 719 O O . PHE A 1 92 ? -2.294 2.850 4.584 1.00 87.56 92 PHE A O 1
ATOM 726 N N . THR A 1 93 ? -4.340 3.153 5.460 1.00 88.12 93 THR A N 1
ATOM 727 C CA . THR A 1 93 ? -5.094 2.711 4.280 1.00 88.12 93 THR A CA 1
ATOM 728 C C . THR A 1 93 ? -4.670 3.456 3.011 1.00 88.12 93 THR A C 1
ATOM 730 O O . THR A 1 93 ? -4.437 2.825 1.979 1.00 88.12 93 THR A O 1
ATOM 733 N N . LEU A 1 94 ? -4.496 4.780 3.087 1.00 85.62 94 LEU A N 1
ATOM 734 C CA . LEU A 1 94 ? -4.006 5.586 1.968 1.00 85.62 94 LEU A CA 1
ATOM 735 C C . LEU A 1 94 ? -2.568 5.220 1.572 1.00 85.62 94 LEU A C 1
ATOM 737 O O . LEU A 1 94 ? -2.283 5.075 0.387 1.00 85.62 94 LEU A O 1
ATOM 741 N N . THR A 1 95 ? -1.657 5.056 2.535 1.00 86.44 95 THR A N 1
ATOM 742 C CA . THR A 1 95 ? -0.272 4.645 2.259 1.00 86.44 95 THR A CA 1
ATOM 743 C C . THR A 1 95 ? -0.230 3.302 1.538 1.00 86.44 95 THR A C 1
ATOM 745 O O . THR A 1 95 ? 0.514 3.170 0.568 1.00 86.44 95 THR A O 1
ATOM 748 N N . LEU A 1 96 ? -1.038 2.326 1.968 1.00 90.38 96 LEU A N 1
ATOM 749 C CA . LEU A 1 96 ? -1.120 1.025 1.302 1.00 90.38 96 LEU A CA 1
ATOM 750 C C . LEU A 1 96 ? -1.556 1.190 -0.159 1.00 90.38 96 LEU A C 1
ATOM 752 O O . LEU A 1 96 ? -0.880 0.683 -1.049 1.00 90.38 96 LEU A O 1
ATOM 756 N N . GLN A 1 97 ? -2.626 1.947 -0.419 1.00 88.06 97 GLN A N 1
ATOM 757 C CA . GLN A 1 97 ? -3.100 2.204 -1.785 1.00 88.06 97 GLN A CA 1
ATOM 758 C C . GLN A 1 97 ? -2.036 2.871 -2.656 1.00 88.06 97 GLN A C 1
ATOM 760 O O . GLN A 1 97 ? -1.797 2.425 -3.774 1.00 88.06 97 GLN A O 1
ATOM 765 N N . LEU A 1 98 ? -1.382 3.920 -2.148 1.00 86.88 98 LEU A N 1
ATOM 766 C CA . LEU A 1 98 ? -0.361 4.652 -2.898 1.00 86.88 98 LEU A CA 1
ATOM 767 C C . LEU A 1 98 ? 0.804 3.739 -3.285 1.00 86.88 98 LEU A C 1
ATOM 769 O O . LEU A 1 98 ? 1.192 3.711 -4.449 1.00 86.88 98 LEU A O 1
ATOM 773 N N . VAL A 1 99 ? 1.322 2.952 -2.336 1.00 89.75 99 VAL A N 1
ATOM 774 C CA . VAL A 1 99 ? 2.441 2.037 -2.596 1.00 89.75 99 VAL A CA 1
ATOM 775 C C . VAL A 1 99 ? 2.049 0.958 -3.605 1.00 89.75 99 VAL A C 1
ATOM 777 O O . VAL A 1 99 ? 2.779 0.737 -4.570 1.00 89.75 99 VAL A O 1
ATOM 780 N N . LEU A 1 100 ? 0.907 0.294 -3.406 1.00 91.62 100 LEU A N 1
ATOM 781 C CA . LEU A 1 100 ? 0.440 -0.777 -4.292 1.00 91.62 100 LEU A CA 1
ATOM 782 C C . LEU A 1 100 ? 0.230 -0.260 -5.726 1.00 91.62 100 LEU A C 1
ATOM 784 O O . LEU A 1 100 ? 0.771 -0.830 -6.675 1.00 91.62 100 LEU A O 1
ATOM 788 N N . SER A 1 101 ? -0.495 0.852 -5.875 1.00 88.56 101 SER A N 1
ATOM 789 C CA . SER A 1 101 ? -0.810 1.446 -7.177 1.00 88.56 101 SER A CA 1
ATOM 790 C C . SER A 1 101 ? 0.432 1.989 -7.886 1.00 88.56 101 SER A C 1
ATOM 792 O O . SER A 1 101 ? 0.610 1.767 -9.083 1.00 88.56 101 SER A O 1
ATOM 794 N N . GLU A 1 102 ? 1.320 2.693 -7.178 1.00 86.62 102 GLU A N 1
ATOM 795 C CA . GLU A 1 102 ? 2.530 3.257 -7.785 1.00 86.62 102 GLU A CA 1
ATOM 796 C C . GLU A 1 102 ? 3.510 2.151 -8.204 1.00 86.62 102 GLU A C 1
ATOM 798 O O . GLU A 1 102 ? 4.102 2.247 -9.282 1.00 86.62 102 GLU A O 1
ATOM 803 N N . TYR A 1 103 ? 3.629 1.064 -7.431 1.00 90.62 103 TYR A N 1
ATOM 804 C CA . TYR A 1 103 ? 4.403 -0.101 -7.858 1.00 90.62 103 TYR A CA 1
ATOM 805 C C . TYR A 1 103 ? 3.820 -0.724 -9.135 1.00 90.62 103 TYR A C 1
ATOM 807 O O . TYR A 1 103 ? 4.546 -0.895 -10.116 1.00 90.62 103 TYR A O 1
ATOM 815 N N . ALA A 1 104 ? 2.507 -0.986 -9.173 1.00 88.94 104 ALA A N 1
ATOM 816 C CA . ALA A 1 104 ? 1.845 -1.552 -10.351 1.00 88.94 104 ALA A CA 1
ATOM 817 C C . ALA A 1 104 ? 2.042 -0.674 -11.604 1.00 88.94 104 ALA A C 1
ATOM 819 O O . ALA A 1 104 ? 2.297 -1.170 -12.704 1.00 88.94 104 ALA A O 1
ATOM 820 N N . GLN A 1 105 ? 1.982 0.653 -11.446 1.00 86.06 105 GLN A N 1
ATOM 821 C CA . GLN A 1 105 ? 2.249 1.604 -12.527 1.00 86.06 105 GLN A CA 1
ATOM 822 C C . GLN A 1 105 ? 3.714 1.603 -12.979 1.00 86.06 105 GLN A C 1
ATOM 824 O O . GLN A 1 105 ? 3.979 1.737 -14.177 1.00 86.06 105 GLN A O 1
ATOM 829 N N . LYS A 1 106 ? 4.679 1.504 -12.055 1.00 85.00 106 LYS A N 1
ATOM 830 C CA . LYS A 1 106 ? 6.113 1.393 -12.378 1.00 85.00 106 LYS A CA 1
ATOM 831 C C . LYS A 1 106 ? 6.386 0.109 -13.167 1.00 85.00 106 LYS A C 1
ATOM 833 O O . LYS A 1 106 ? 6.981 0.183 -14.241 1.00 85.00 106 LYS A O 1
ATOM 838 N N . GLU A 1 107 ? 5.840 -1.022 -12.727 1.00 86.19 107 GLU A N 1
ATOM 839 C CA . GLU A 1 107 ? 5.991 -2.304 -13.419 1.00 86.19 107 GLU A CA 1
ATOM 840 C C . GLU A 1 107 ? 5.363 -2.287 -14.823 1.00 86.19 107 GLU A C 1
ATOM 842 O O . GLU A 1 107 ? 6.012 -2.647 -15.807 1.00 86.19 107 GLU A O 1
ATOM 847 N N . ARG A 1 108 ? 4.127 -1.784 -14.950 1.00 84.12 108 ARG A N 1
ATOM 848 C CA . ARG A 1 108 ? 3.446 -1.661 -16.247 1.00 84.12 108 ARG A CA 1
ATOM 849 C C . ARG A 1 108 ? 4.225 -0.778 -17.225 1.00 84.12 108 ARG A C 1
ATOM 851 O O . ARG A 1 108 ? 4.271 -1.073 -18.416 1.00 84.12 108 ARG A O 1
ATOM 858 N N . ARG A 1 109 ? 4.839 0.311 -16.749 1.00 80.88 109 ARG A N 1
ATOM 859 C CA . ARG A 1 109 ? 5.686 1.178 -17.586 1.00 80.88 109 ARG A CA 1
ATOM 860 C C . ARG A 1 109 ? 6.947 0.457 -18.055 1.00 80.88 109 ARG A C 1
ATOM 862 O O . ARG A 1 109 ? 7.283 0.581 -19.230 1.00 80.88 109 ARG A O 1
ATOM 869 N N . ALA A 1 110 ? 7.606 -0.302 -17.178 1.00 79.31 110 ALA A N 1
ATOM 870 C CA . ALA A 1 110 ? 8.762 -1.116 -17.552 1.00 79.31 110 ALA A CA 1
ATOM 871 C C . AL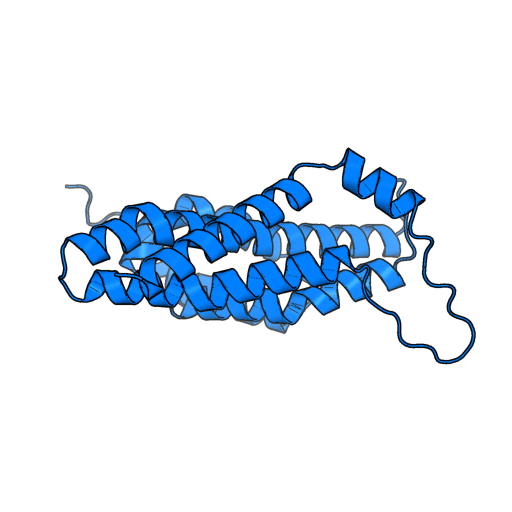A A 1 110 ? 8.383 -2.164 -18.617 1.00 79.31 110 ALA A C 1
ATOM 873 O O . ALA A 1 110 ? 9.058 -2.295 -19.635 1.00 79.31 110 ALA A O 1
ATOM 874 N N . GLU A 1 111 ? 7.239 -2.837 -18.459 1.00 80.88 111 GLU A N 1
ATOM 875 C CA . GLU A 1 111 ? 6.713 -3.785 -19.450 1.00 80.88 111 GLU A CA 1
ATOM 876 C C . GLU A 1 111 ? 6.444 -3.143 -20.824 1.00 80.88 111 GLU A C 1
ATOM 878 O O . GLU A 1 111 ? 6.814 -3.707 -21.860 1.00 80.88 111 GLU A O 1
ATOM 883 N N . LEU A 1 112 ? 5.816 -1.965 -20.853 1.00 78.81 112 LEU A N 1
ATOM 884 C CA . LEU A 1 112 ? 5.540 -1.245 -22.100 1.00 78.81 112 LEU A CA 1
ATOM 885 C C . LEU A 1 112 ? 6.831 -0.776 -22.788 1.00 78.81 112 LEU A C 1
ATOM 887 O O . LEU A 1 112 ? 6.927 -0.855 -24.012 1.00 78.81 112 LEU A O 1
ATOM 891 N N . ALA A 1 113 ? 7.838 -0.360 -22.014 1.00 75.62 113 ALA A N 1
ATOM 892 C CA . ALA A 1 113 ? 9.145 0.023 -22.543 1.00 75.62 113 ALA A CA 1
ATOM 893 C C . ALA A 1 113 ? 9.875 -1.162 -23.203 1.00 75.62 113 ALA A C 1
ATOM 895 O O . ALA A 1 113 ? 10.415 -1.010 -24.296 1.00 75.62 113 ALA A O 1
ATOM 896 N N . VAL A 1 114 ? 9.838 -2.354 -22.593 1.00 74.31 114 VAL A N 1
ATOM 897 C CA . VAL A 1 114 ? 10.475 -3.571 -23.141 1.00 74.31 114 VAL A CA 1
ATOM 898 C C . VAL A 1 114 ? 9.736 -4.111 -24.368 1.00 74.31 114 VAL A C 1
ATOM 900 O O . VAL A 1 114 ? 10.360 -4.558 -25.326 1.00 74.31 114 VAL A O 1
ATOM 903 N N . SER A 1 115 ? 8.402 -4.083 -24.361 1.00 71.81 115 SER A N 1
ATOM 904 C CA . SER A 1 115 ? 7.590 -4.632 -25.458 1.00 71.81 115 SER A CA 1
ATOM 905 C C . SER A 1 115 ? 7.533 -3.737 -26.701 1.00 71.81 115 SER A C 1
ATOM 907 O O . SER A 1 115 ? 6.981 -4.154 -27.719 1.00 71.81 115 SER A O 1
ATOM 909 N N . GLY A 1 116 ? 8.047 -2.502 -26.630 1.00 61.84 116 GLY A N 1
ATOM 910 C CA . GLY A 1 116 ? 7.978 -1.522 -27.721 1.00 61.84 116 GLY A CA 1
ATOM 911 C C . GLY A 1 116 ? 6.547 -1.140 -28.123 1.00 61.84 116 GLY A C 1
ATOM 912 O O . GLY A 1 116 ? 6.334 -0.508 -29.158 1.00 61.84 116 GLY A O 1
ATOM 913 N N . SER A 1 117 ? 5.550 -1.533 -27.327 1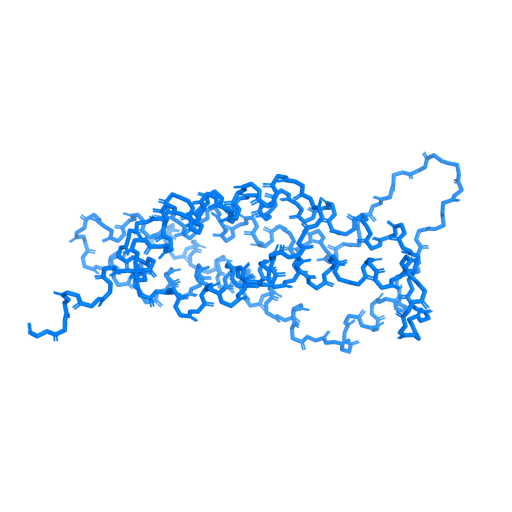.00 56.88 117 SER A N 1
ATOM 914 C CA . SER A 1 117 ? 4.135 -1.369 -27.635 1.00 56.88 117 SER A CA 1
ATOM 915 C C . SER A 1 117 ? 3.582 -0.130 -26.923 1.00 56.88 117 SER A C 1
ATOM 917 O O . SER A 1 117 ? 3.763 0.054 -25.722 1.00 56.88 117 SER A O 1
ATOM 919 N N . GLY A 1 118 ? 2.924 0.764 -27.673 1.00 53.00 118 GLY A N 1
ATOM 920 C CA . GLY A 1 118 ? 2.213 1.920 -27.103 1.00 53.00 118 GLY A CA 1
ATOM 921 C C . GLY A 1 118 ? 2.878 3.296 -27.239 1.00 53.00 118 GLY A C 1
ATOM 922 O O . GLY A 1 118 ? 2.565 4.184 -26.453 1.00 53.00 118 GLY A O 1
ATOM 923 N N . GLY A 1 119 ? 3.772 3.511 -28.213 1.00 50.53 119 GLY A N 1
ATOM 924 C CA . GLY A 1 119 ? 4.291 4.858 -28.518 1.00 50.53 119 GLY A CA 1
ATOM 925 C C . GLY A 1 119 ? 5.128 5.489 -27.396 1.00 50.53 119 GLY A C 1
ATOM 926 O O . GLY A 1 119 ? 5.289 6.709 -27.349 1.00 50.53 119 GLY A O 1
ATOM 927 N N . TYR A 1 120 ? 5.651 4.672 -26.479 1.00 48.94 120 TYR A N 1
ATOM 928 C CA . TYR A 1 120 ? 6.446 5.127 -25.345 1.00 48.94 120 TYR A CA 1
ATOM 929 C C . TYR A 1 120 ? 7.849 5.541 -25.822 1.00 48.94 120 TYR A C 1
ATOM 931 O O . TYR A 1 120 ? 8.739 4.714 -25.965 1.00 48.94 120 TYR A O 1
ATOM 939 N N . GLN A 1 121 ? 8.044 6.835 -26.091 1.00 51.84 121 GLN A N 1
ATOM 940 C CA . GLN A 1 121 ? 9.338 7.413 -26.497 1.00 51.84 121 GLN A CA 1
ATOM 941 C C . GLN A 1 121 ? 10.222 7.857 -25.313 1.00 51.84 121 GLN A C 1
ATOM 943 O O . GLN A 1 121 ? 11.226 8.534 -25.513 1.00 51.84 121 GLN A O 1
ATOM 948 N N . GLY A 1 122 ? 9.855 7.538 -24.067 1.00 53.19 122 GLY A N 1
ATOM 949 C CA . GLY A 1 122 ? 10.406 8.225 -22.895 1.00 53.19 122 GLY A CA 1
ATOM 950 C C . GLY A 1 122 ? 10.859 7.312 -21.764 1.00 53.19 122 GLY A C 1
ATOM 951 O O . GLY A 1 122 ? 10.155 7.221 -20.757 1.00 53.19 122 GLY A O 1
ATOM 952 N N . GLY A 1 123 ? 12.048 6.721 -21.896 1.00 56.22 123 GLY A N 1
ATOM 953 C CA . GLY A 1 123 ? 12.805 6.094 -20.804 1.00 56.22 123 GLY A CA 1
ATOM 954 C C . GLY A 1 123 ? 13.543 4.829 -21.240 1.00 56.22 123 GLY A C 1
ATOM 955 O O . GLY A 1 123 ? 12.960 3.992 -21.922 1.00 56.22 123 GLY A O 1
ATOM 956 N N . ASP A 1 124 ? 14.808 4.687 -20.837 1.00 67.81 124 ASP A N 1
ATOM 957 C CA . ASP A 1 124 ? 15.517 3.409 -20.933 1.00 67.81 124 ASP A CA 1
ATOM 958 C C . ASP A 1 124 ? 14.805 2.393 -20.024 1.00 67.81 124 ASP A C 1
ATOM 960 O O . ASP A 1 124 ? 14.583 2.669 -18.840 1.00 67.81 124 ASP A O 1
ATOM 964 N N . ALA A 1 125 ? 14.412 1.244 -20.579 1.00 70.44 125 ALA A N 1
ATOM 965 C CA . ALA A 1 125 ? 13.741 0.176 -19.842 1.00 70.44 125 ALA A CA 1
ATOM 966 C C . ALA A 1 125 ? 14.540 -0.229 -18.592 1.00 70.44 125 ALA A C 1
ATOM 968 O O . ALA A 1 125 ? 13.946 -0.462 -17.539 1.00 70.44 125 ALA A O 1
ATOM 969 N N . SER A 1 126 ? 15.875 -0.186 -18.679 1.00 71.31 126 SER A N 1
ATOM 970 C CA . SER A 1 126 ? 16.775 -0.471 -17.557 1.00 71.31 126 SER A CA 1
ATOM 971 C C . SER A 1 126 ? 16.554 0.473 -16.363 1.00 71.31 126 SER A C 1
ATOM 973 O O . SER A 1 126 ? 16.573 0.045 -15.211 1.00 71.31 126 SER A O 1
ATOM 975 N N . SER A 1 127 ? 16.262 1.753 -16.614 1.00 73.75 127 SER A N 1
ATOM 976 C CA . SER A 1 127 ? 16.010 2.742 -15.562 1.00 73.75 127 SER A CA 1
ATOM 977 C C . SER A 1 127 ? 14.673 2.498 -14.866 1.00 73.75 127 SER A C 1
ATOM 979 O O . SER A 1 127 ? 14.572 2.674 -13.655 1.00 73.75 127 SER A O 1
ATOM 981 N N . LEU A 1 128 ? 13.643 2.093 -15.614 1.00 76.56 128 LEU A N 1
ATOM 982 C CA . LEU A 1 128 ? 12.321 1.801 -15.052 1.00 76.56 128 LEU A CA 1
ATOM 983 C C . LEU A 1 128 ? 12.331 0.511 -14.225 1.00 76.56 128 LEU A C 1
ATOM 985 O O . LEU A 1 128 ? 11.658 0.436 -13.196 1.00 76.56 128 LEU A O 1
ATOM 989 N N . GLU A 1 129 ? 13.120 -0.481 -14.640 1.00 79.06 129 GLU A N 1
ATOM 990 C CA . GLU A 1 129 ? 13.360 -1.689 -13.849 1.00 79.06 129 GLU A CA 1
ATOM 991 C C . GLU A 1 129 ? 14.053 -1.358 -12.521 1.00 79.06 129 GLU A C 1
ATOM 993 O O . GLU A 1 129 ? 13.592 -1.808 -11.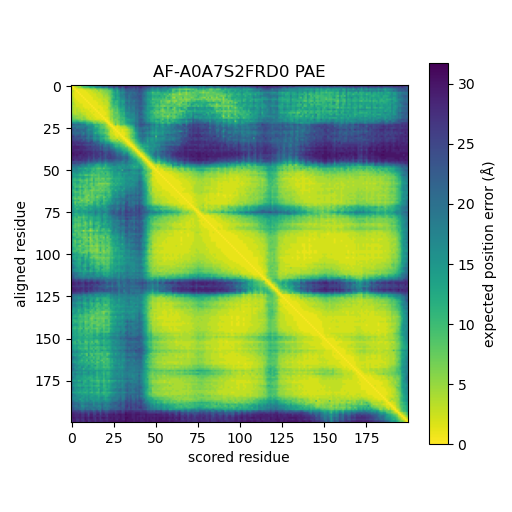475 1.00 79.06 129 GLU A O 1
ATOM 998 N N . VAL A 1 130 ? 15.074 -0.491 -12.524 1.00 80.94 130 VAL A N 1
ATOM 999 C CA . VAL A 1 130 ? 15.743 -0.037 -11.288 1.00 80.94 130 VAL A CA 1
ATOM 1000 C C . VAL A 1 130 ? 14.774 0.674 -10.334 1.00 80.94 130 VAL A C 1
ATOM 1002 O O . VAL A 1 130 ? 14.833 0.449 -9.126 1.00 80.94 130 VAL A O 1
ATOM 1005 N N . GLU A 1 131 ? 13.857 1.504 -10.842 1.00 79.56 131 GLU A N 1
ATOM 1006 C CA . GLU A 1 131 ? 12.840 2.166 -10.007 1.00 79.56 131 GLU A CA 1
ATOM 1007 C C . GLU A 1 131 ? 11.852 1.172 -9.380 1.00 79.56 131 GLU A C 1
ATOM 1009 O O . GLU A 1 131 ? 11.510 1.292 -8.201 1.00 79.56 131 GLU A O 1
ATOM 1014 N N . SER A 1 132 ? 11.396 0.185 -10.158 1.00 83.38 132 SER A N 1
ATOM 1015 C CA . SER A 1 132 ? 10.541 -0.900 -9.665 1.00 83.38 132 SER A CA 1
ATOM 1016 C C . SER A 1 132 ? 11.260 -1.718 -8.588 1.00 83.38 132 SER A C 1
ATOM 1018 O O . SER A 1 132 ? 10.692 -2.002 -7.530 1.00 83.38 132 SER A O 1
ATOM 1020 N N . ASP A 1 133 ? 12.528 -2.047 -8.820 1.00 86.12 133 ASP A N 1
ATOM 1021 C CA . ASP A 1 133 ? 13.333 -2.873 -7.918 1.00 86.12 133 ASP A CA 1
ATOM 1022 C C . ASP A 1 133 ? 13.652 -2.148 -6.613 1.00 86.12 133 ASP A C 1
ATOM 1024 O O . ASP A 1 133 ? 13.609 -2.749 -5.540 1.00 86.12 133 ASP A O 1
ATOM 1028 N N . ALA A 1 134 ? 13.862 -0.835 -6.666 1.00 85.19 134 ALA A N 1
ATOM 1029 C CA . ALA A 1 134 ? 14.015 -0.009 -5.475 1.00 85.19 134 ALA A CA 1
ATOM 1030 C C . ALA A 1 134 ? 12.750 0.038 -4.602 1.00 85.19 134 ALA A C 1
ATOM 1032 O O . ALA A 1 134 ? 12.838 0.192 -3.383 1.00 85.19 134 ALA A O 1
ATOM 1033 N N . MET A 1 135 ? 11.570 -0.101 -5.209 1.00 88.06 135 MET A N 1
ATOM 1034 C CA . MET A 1 135 ? 10.289 -0.065 -4.506 1.00 88.06 135 MET A CA 1
ATOM 1035 C C . MET A 1 135 ? 9.896 -1.419 -3.896 1.00 88.06 135 MET A C 1
ATOM 1037 O O . MET A 1 135 ? 9.057 -1.465 -2.992 1.00 88.06 135 MET A O 1
ATOM 1041 N N . MET A 1 136 ? 10.539 -2.511 -4.322 1.00 89.50 136 MET A N 1
ATOM 1042 C CA . MET A 1 136 ? 10.265 -3.869 -3.843 1.00 89.50 136 MET A CA 1
ATOM 1043 C C . MET A 1 136 ? 10.269 -4.013 -2.314 1.00 89.50 136 MET A C 1
ATOM 1045 O O . MET A 1 136 ? 9.295 -4.550 -1.788 1.00 89.50 136 MET A O 1
ATOM 1049 N N . PRO A 1 137 ? 11.271 -3.523 -1.555 1.00 87.38 137 PRO A N 1
ATOM 1050 C CA . PRO A 1 137 ? 11.270 -3.679 -0.098 1.00 87.38 137 PRO A CA 1
ATOM 1051 C C . PRO A 1 137 ? 10.058 -3.017 0.571 1.00 87.38 137 PRO A C 1
ATOM 1053 O O . PRO A 1 137 ? 9.480 -3.566 1.508 1.00 87.38 137 PRO A O 1
ATOM 1056 N N . VAL A 1 138 ? 9.630 -1.858 0.057 1.00 90.12 138 VAL A N 1
ATOM 1057 C CA . VAL A 1 138 ? 8.451 -1.135 0.557 1.00 90.12 138 VAL A CA 1
ATOM 1058 C C . VAL A 1 138 ? 7.177 -1.921 0.253 1.00 90.12 138 VAL A C 1
ATOM 1060 O O . VAL A 1 138 ? 6.326 -2.077 1.127 1.00 90.12 138 VAL A O 1
ATOM 1063 N N . LEU A 1 139 ? 7.066 -2.476 -0.956 1.00 93.44 139 LEU A N 1
ATOM 1064 C CA . LEU A 1 139 ? 5.947 -3.334 -1.335 1.00 93.44 139 LEU A CA 1
ATOM 1065 C C . LEU A 1 139 ? 5.867 -4.588 -0.453 1.00 93.44 139 LEU A C 1
ATOM 1067 O O . LEU A 1 139 ? 4.790 -4.928 0.030 1.00 93.44 139 LEU A O 1
ATOM 1071 N N . ILE A 1 140 ? 6.989 -5.262 -0.195 1.00 90.25 140 ILE A N 1
ATOM 1072 C CA . ILE A 1 140 ? 7.017 -6.439 0.684 1.00 90.25 140 ILE A CA 1
ATOM 1073 C C . ILE A 1 140 ? 6.564 -6.078 2.104 1.00 90.25 140 ILE A C 1
ATOM 1075 O O . ILE A 1 140 ? 5.797 -6.835 2.707 1.00 90.25 140 ILE A O 1
ATOM 1079 N N . ASN A 1 141 ? 6.955 -4.908 2.618 1.00 88.31 141 ASN A N 1
ATOM 1080 C CA . ASN A 1 141 ? 6.472 -4.415 3.910 1.00 88.31 141 ASN A CA 1
ATOM 1081 C C . ASN A 1 141 ? 4.952 -4.202 3.906 1.00 88.31 141 ASN A C 1
ATOM 1083 O O . ASN A 1 141 ? 4.282 -4.594 4.859 1.00 88.31 141 ASN A O 1
ATOM 1087 N N . VAL A 1 142 ? 4.394 -3.640 2.828 1.00 92.62 142 VAL A N 1
ATOM 1088 C CA . VAL A 1 142 ? 2.940 -3.479 2.651 1.00 92.62 142 VAL A CA 1
ATOM 1089 C C . VAL A 1 142 ? 2.218 -4.823 2.656 1.00 92.62 142 VAL A C 1
ATOM 1091 O O . VAL A 1 142 ? 1.251 -4.992 3.398 1.00 92.62 142 VAL A O 1
ATOM 1094 N N . LEU A 1 143 ? 2.695 -5.792 1.872 1.00 92.31 143 LEU A N 1
ATOM 1095 C CA . LEU A 1 143 ? 2.085 -7.121 1.803 1.00 92.31 143 LEU A CA 1
ATOM 1096 C C . LEU A 1 143 ? 2.152 -7.833 3.164 1.00 92.31 143 LEU A C 1
ATOM 1098 O O . LEU A 1 143 ? 1.152 -8.370 3.630 1.00 92.31 143 LEU A O 1
ATOM 1102 N N . THR A 1 144 ? 3.293 -7.759 3.849 1.00 89.56 144 THR A N 1
ATOM 1103 C CA . THR A 1 144 ? 3.467 -8.323 5.199 1.00 89.56 144 THR A CA 1
ATOM 1104 C C . THR A 1 144 ? 2.536 -7.654 6.215 1.00 89.56 144 THR A C 1
ATOM 1106 O O . THR A 1 144 ? 1.942 -8.325 7.064 1.00 89.56 144 THR A O 1
ATOM 1109 N N . ALA A 1 145 ? 2.368 -6.331 6.128 1.00 88.38 145 ALA A N 1
ATOM 1110 C CA . ALA A 1 145 ? 1.484 -5.591 7.018 1.00 88.38 145 ALA A CA 1
ATOM 1111 C C . ALA A 1 145 ? 0.009 -5.951 6.788 1.00 88.38 145 ALA A C 1
ATOM 1113 O O . ALA A 1 145 ? -0.731 -6.104 7.756 1.00 88.38 145 ALA A O 1
ATOM 1114 N N . LEU A 1 146 ? -0.404 -6.154 5.534 1.00 90.19 146 LEU A N 1
ATOM 1115 C CA . LEU A 1 146 ? -1.739 -6.647 5.184 1.00 90.19 146 LEU A CA 1
ATOM 1116 C C . LEU A 1 146 ? -1.973 -8.085 5.659 1.00 90.19 146 LEU A C 1
ATOM 1118 O O . LEU A 1 146 ? -3.033 -8.386 6.203 1.00 90.19 146 LEU A O 1
ATOM 1122 N N . GLU A 1 147 ? -0.978 -8.962 5.511 1.00 89.69 147 GLU A N 1
ATOM 1123 C CA . GLU A 1 147 ? -1.023 -10.340 6.017 1.00 89.69 147 GLU A CA 1
ATOM 1124 C C . GLU A 1 147 ? -1.144 -10.382 7.552 1.00 89.69 147 GLU A C 1
ATOM 1126 O O . GLU A 1 147 ? -1.797 -11.266 8.103 1.00 89.69 147 GLU A O 1
ATOM 1131 N N . SER A 1 148 ? -0.588 -9.387 8.246 1.00 86.44 148 SER A N 1
ATOM 1132 C CA . SER A 1 148 ? -0.649 -9.261 9.711 1.00 86.44 148 SER A CA 1
ATOM 1133 C C . SER A 1 148 ? -1.813 -8.397 10.212 1.00 86.44 148 SER A C 1
ATOM 1135 O O . SER A 1 148 ? -2.006 -8.266 11.422 1.00 86.44 148 SER A O 1
ATOM 1137 N N . ALA A 1 149 ? -2.581 -7.777 9.312 1.00 86.56 149 ALA A N 1
ATOM 1138 C CA . ALA A 1 149 ? -3.642 -6.854 9.687 1.00 86.56 149 ALA A CA 1
ATOM 1139 C C . ALA A 1 149 ? -4.777 -7.585 10.415 1.00 86.56 149 ALA A C 1
ATOM 1141 O O . ALA A 1 149 ? -5.120 -8.733 10.101 1.00 86.56 149 ALA A O 1
ATOM 1142 N N . ASN A 1 150 ? -5.369 -6.900 11.396 1.00 84.50 150 ASN A N 1
ATOM 1143 C CA . ASN A 1 150 ? -6.525 -7.424 12.108 1.00 84.50 150 ASN A CA 1
ATOM 1144 C C . ASN A 1 150 ? -7.758 -7.444 11.187 1.00 84.50 150 ASN A C 1
ATOM 1146 O O . ASN A 1 150 ? -7.932 -6.576 10.327 1.00 84.50 150 ASN A O 1
ATOM 1150 N N . ASP A 1 151 ? -8.632 -8.427 11.387 1.00 83.50 151 ASP A N 1
ATOM 1151 C CA . ASP A 1 151 ? -9.770 -8.656 10.493 1.00 83.50 151 ASP A CA 1
ATOM 1152 C C . ASP A 1 151 ? -10.792 -7.507 10.533 1.00 83.50 151 ASP A C 1
ATOM 1154 O O . ASP A 1 151 ? -11.465 -7.238 9.539 1.00 83.50 151 ASP A O 1
ATOM 1158 N N . GLY A 1 152 ? -10.891 -6.785 11.656 1.00 84.62 152 GLY A N 1
ATOM 1159 C CA . GLY A 1 152 ? -11.775 -5.624 11.797 1.00 84.62 152 GLY A CA 1
ATOM 1160 C C . GLY A 1 152 ? -11.366 -4.448 10.903 1.00 84.62 152 GLY A C 1
ATOM 1161 O O . GLY A 1 152 ? -12.212 -3.866 10.228 1.00 84.62 152 GLY A O 1
ATOM 1162 N N . TYR A 1 153 ? -10.071 -4.137 10.857 1.00 86.94 153 TYR A N 1
ATOM 1163 C CA . TYR A 1 153 ? -9.478 -3.146 9.962 1.00 86.94 153 TYR A CA 1
ATOM 1164 C C . TYR A 1 153 ? -9.697 -3.550 8.505 1.00 86.94 153 TYR A C 1
ATOM 1166 O O . TYR A 1 153 ? -10.164 -2.737 7.706 1.00 86.94 153 TYR A O 1
ATOM 1174 N N . LEU A 1 154 ? -9.419 -4.816 8.168 1.00 87.75 154 LEU A N 1
ATOM 1175 C CA . LEU A 1 154 ? -9.600 -5.320 6.810 1.00 87.75 154 LEU A CA 1
ATOM 1176 C C . LEU A 1 154 ? -11.060 -5.211 6.369 1.00 87.75 154 LEU A C 1
ATOM 1178 O O . LEU A 1 154 ? -11.313 -4.649 5.313 1.00 87.75 154 LEU A O 1
ATOM 1182 N N . ARG A 1 155 ? -12.028 -5.627 7.193 1.00 85.06 155 ARG A N 1
ATOM 1183 C CA . ARG A 1 155 ? -13.464 -5.487 6.887 1.00 85.06 155 ARG A CA 1
ATOM 1184 C C . ARG A 1 155 ? -13.872 -4.051 6.558 1.00 85.06 155 ARG A C 1
ATOM 1186 O O . ARG A 1 155 ? -14.603 -3.842 5.597 1.00 85.06 155 ARG A O 1
ATOM 1193 N N . ARG A 1 156 ? -13.386 -3.065 7.319 1.00 86.44 156 ARG A N 1
ATOM 1194 C CA . ARG A 1 156 ? -13.713 -1.644 7.097 1.00 86.44 156 ARG A CA 1
ATOM 1195 C C . ARG A 1 156 ? -13.033 -1.049 5.867 1.00 86.44 156 ARG A C 1
ATOM 1197 O O . ARG A 1 156 ? -13.609 -0.192 5.204 1.00 86.44 156 ARG A O 1
ATOM 1204 N N . ASN A 1 157 ? -11.814 -1.490 5.563 1.00 86.94 157 ASN A N 1
ATOM 1205 C CA . ASN A 1 157 ? -10.966 -0.854 4.552 1.00 86.94 157 ASN A CA 1
ATOM 1206 C C . ASN A 1 157 ? -10.843 -1.660 3.250 1.00 86.94 157 ASN A C 1
ATOM 1208 O O . ASN A 1 157 ? -10.245 -1.181 2.288 1.00 86.94 157 ASN A O 1
ATOM 1212 N N . MET A 1 158 ? -11.422 -2.860 3.176 1.00 83.69 158 MET A N 1
ATOM 1213 C CA . MET A 1 158 ? -11.281 -3.764 2.031 1.00 83.69 158 MET A CA 1
ATOM 1214 C C . MET A 1 158 ? -11.743 -3.135 0.719 1.00 83.69 158 MET A C 1
ATOM 1216 O O . MET A 1 158 ? -11.034 -3.258 -0.275 1.00 83.69 158 MET A O 1
ATOM 1220 N N . ALA A 1 159 ? -12.875 -2.423 0.711 1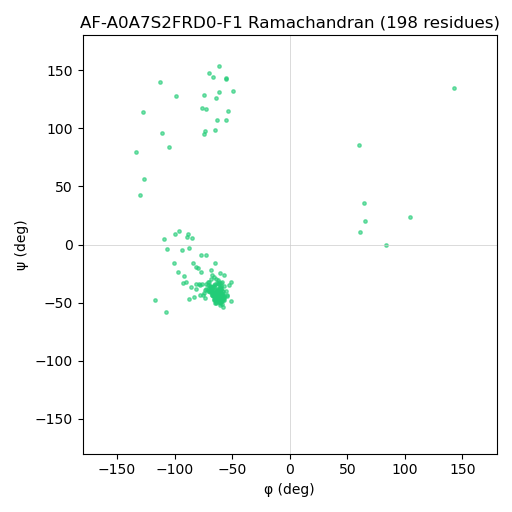.00 82.81 159 ALA A N 1
ATOM 1221 C CA . ALA A 1 159 ? -13.385 -1.757 -0.492 1.00 82.81 159 ALA A CA 1
ATOM 1222 C C . ALA A 1 159 ? -12.368 -0.774 -1.103 1.00 82.81 159 ALA A C 1
ATOM 1224 O O . ALA A 1 159 ? -12.370 -0.545 -2.310 1.00 82.81 159 ALA A O 1
ATOM 1225 N N . TRP A 1 160 ? -11.474 -0.238 -0.272 1.00 84.19 160 TRP A N 1
ATOM 1226 C CA . TRP A 1 160 ? -10.447 0.712 -0.669 1.00 84.19 160 TRP A CA 1
ATOM 1227 C C . TRP A 1 160 ? -9.114 0.047 -1.036 1.00 84.19 160 TRP A C 1
ATOM 1229 O O . TRP A 1 160 ? -8.402 0.536 -1.904 1.00 84.19 160 TRP A O 1
ATOM 1239 N N . ILE A 1 161 ? -8.765 -1.065 -0.384 1.00 86.06 161 ILE A N 1
ATOM 1240 C CA . ILE A 1 161 ? -7.481 -1.763 -0.578 1.00 86.06 161 ILE A CA 1
ATOM 1241 C C . ILE A 1 161 ? -7.548 -2.754 -1.749 1.00 86.06 161 ILE A C 1
ATOM 1243 O O . ILE A 1 161 ? -6.572 -2.924 -2.481 1.00 86.06 161 ILE A O 1
ATOM 1247 N N . LEU A 1 162 ? -8.693 -3.416 -1.933 1.00 87.31 162 LEU A N 1
ATOM 1248 C CA . LEU A 1 162 ? -8.865 -4.494 -2.904 1.00 87.31 162 LEU A CA 1
ATOM 1249 C C . LEU A 1 162 ? -8.557 -4.072 -4.354 1.00 87.31 162 LEU A C 1
ATOM 1251 O O . LEU A 1 162 ? -7.847 -4.828 -5.016 1.00 87.31 162 LEU A O 1
ATOM 1255 N N . PRO A 1 163 ? -8.993 -2.897 -4.858 1.00 87.19 163 PRO A N 1
ATOM 1256 C CA . PRO A 1 163 ? -8.646 -2.471 -6.215 1.00 87.19 163 PRO A CA 1
ATOM 1257 C C . PRO A 1 163 ? -7.129 -2.413 -6.449 1.00 87.19 163 PRO A C 1
ATOM 1259 O O . PRO A 1 163 ? -6.638 -2.978 -7.423 1.00 87.19 163 PRO A O 1
ATOM 1262 N N . SER A 1 164 ? -6.374 -1.839 -5.508 1.00 88.56 164 SER A N 1
ATOM 1263 C CA . SER A 1 164 ? -4.912 -1.745 -5.606 1.00 88.56 164 SER A CA 1
ATOM 1264 C C . SER A 1 164 ? -4.209 -3.103 -5.496 1.00 88.56 164 SER A C 1
ATOM 1266 O O . SER A 1 164 ? -3.150 -3.299 -6.084 1.00 88.56 164 SER A O 1
ATOM 1268 N N . LEU A 1 165 ? -4.782 -4.067 -4.767 1.00 89.69 165 LEU A N 1
ATOM 1269 C CA . LEU A 1 165 ? -4.285 -5.448 -4.764 1.00 89.69 165 LEU A CA 1
ATOM 1270 C C . LEU A 1 165 ? -4.542 -6.147 -6.104 1.00 89.69 165 LEU A C 1
ATOM 1272 O O . LEU A 1 165 ? -3.686 -6.891 -6.585 1.00 89.69 165 LEU A O 1
ATOM 1276 N N . CYS A 1 166 ? -5.696 -5.896 -6.724 1.00 88.62 166 CYS A N 1
ATOM 1277 C CA . CYS A 1 166 ? -6.035 -6.445 -8.034 1.00 88.62 166 CYS A CA 1
ATOM 1278 C C . CYS A 1 166 ? -5.090 -5.949 -9.138 1.00 88.62 166 CYS A C 1
ATOM 1280 O O . CYS A 1 166 ? -4.761 -6.721 -10.043 1.00 88.62 166 CYS A O 1
ATOM 1282 N N . ASP A 1 167 ? -4.585 -4.716 -9.036 1.00 86.88 167 ASP A N 1
ATOM 1283 C CA . ASP A 1 167 ? -3.588 -4.177 -9.971 1.00 86.88 167 ASP A CA 1
ATOM 1284 C C . ASP A 1 167 ? -2.281 -4.996 -9.983 1.00 86.88 167 ASP A C 1
ATOM 1286 O O . ASP A 1 167 ? -1.589 -5.052 -11.002 1.00 86.88 167 ASP A O 1
ATOM 1290 N N . LEU A 1 168 ? -1.973 -5.710 -8.894 1.00 88.56 168 LEU A N 1
ATOM 1291 C CA . LEU A 1 168 ? -0.783 -6.556 -8.768 1.00 88.56 168 LEU A CA 1
ATOM 1292 C C . LEU A 1 168 ? -0.967 -7.995 -9.269 1.00 88.56 168 LEU A C 1
ATOM 1294 O O . LEU A 1 168 ? 0.002 -8.754 -9.290 1.00 88.56 168 LEU A O 1
ATOM 1298 N N . ILE A 1 169 ? -2.165 -8.404 -9.709 1.00 84.50 169 ILE A N 1
ATOM 1299 C CA . ILE A 1 169 ? -2.419 -9.785 -10.178 1.00 84.50 169 ILE A CA 1
ATOM 1300 C C . ILE A 1 169 ? -1.502 -10.162 -11.350 1.00 84.50 169 ILE A C 1
ATOM 1302 O O . ILE A 1 169 ? -1.101 -11.318 -11.488 1.00 84.50 169 ILE A O 1
ATOM 1306 N N . ARG A 1 170 ? -1.146 -9.183 -12.188 1.00 80.75 170 ARG A N 1
ATOM 1307 C CA . ARG A 1 170 ? -0.279 -9.377 -13.359 1.00 80.75 170 ARG A CA 1
ATOM 1308 C C . ARG A 1 170 ? 1.210 -9.204 -13.057 1.00 80.75 170 ARG A C 1
ATOM 1310 O O . ARG A 1 170 ? 2.012 -9.262 -13.984 1.00 80.75 170 ARG A O 1
ATOM 1317 N N . CYS A 1 171 ? 1.579 -9.031 -11.787 1.00 85.25 171 CYS A N 1
ATOM 1318 C CA . CYS A 1 171 ? 2.962 -8.807 -11.398 1.00 85.25 171 CYS A CA 1
ATOM 1319 C C . CYS A 1 171 ? 3.861 -9.991 -11.787 1.00 85.25 171 CYS A C 1
ATOM 1321 O O . CYS A 1 171 ? 3.574 -11.162 -11.509 1.00 85.25 171 CYS A O 1
ATOM 1323 N N . ARG A 1 172 ? 4.994 -9.695 -12.419 1.00 83.50 172 ARG A N 1
ATOM 1324 C CA . ARG A 1 172 ? 5.991 -10.655 -12.902 1.00 83.50 172 ARG A CA 1
ATOM 1325 C C . ARG A 1 172 ? 6.868 -11.194 -11.778 1.00 83.50 172 ARG A C 1
ATOM 1327 O O . ARG A 1 172 ? 7.368 -12.317 -11.897 1.00 83.50 172 ARG A O 1
ATOM 1334 N N . ARG A 1 173 ? 7.006 -10.465 -10.666 1.00 85.88 173 ARG A N 1
ATOM 1335 C CA . ARG A 1 173 ? 7.818 -10.875 -9.511 1.00 85.88 173 ARG A CA 1
ATOM 1336 C C . ARG A 1 173 ? 7.128 -12.019 -8.741 1.00 85.88 173 ARG A C 1
ATOM 1338 O O . ARG A 1 173 ? 6.037 -11.822 -8.201 1.00 85.88 173 ARG A O 1
ATOM 1345 N N . PRO A 1 174 ? 7.732 -13.225 -8.661 1.00 87.56 174 PRO A N 1
ATOM 1346 C CA . PRO A 1 174 ? 7.109 -14.380 -8.005 1.00 87.56 174 PRO A CA 1
ATOM 1347 C C . PRO A 1 174 ? 6.795 -14.153 -6.525 1.00 87.56 174 PRO A C 1
ATOM 1349 O O . PRO A 1 174 ? 5.769 -14.613 -6.037 1.00 87.56 174 PRO A O 1
ATOM 1352 N N . GLU A 1 175 ? 7.656 -13.421 -5.824 1.00 87.88 175 GLU A N 1
ATOM 1353 C CA . GLU A 1 175 ? 7.496 -13.087 -4.406 1.00 87.88 175 GLU A CA 1
ATOM 1354 C C . GLU A 1 175 ? 6.282 -12.187 -4.138 1.00 87.88 175 GLU A C 1
ATOM 1356 O O . GLU A 1 175 ? 5.530 -12.441 -3.195 1.00 87.88 175 GLU A O 1
ATOM 1361 N N . VAL A 1 176 ? 6.019 -11.216 -5.020 1.00 88.81 176 VAL A N 1
ATOM 1362 C CA . VAL A 1 176 ? 4.821 -10.365 -4.964 1.00 88.81 176 VAL A CA 1
ATOM 1363 C C . VAL A 1 176 ? 3.575 -11.204 -5.204 1.00 88.81 176 VAL A C 1
ATOM 1365 O O . VAL A 1 176 ? 2.634 -11.132 -4.418 1.00 88.81 176 VAL A O 1
ATOM 1368 N N . ARG A 1 177 ? 3.579 -12.068 -6.230 1.00 89.81 177 ARG A N 1
ATOM 1369 C CA . ARG A 1 177 ? 2.450 -12.975 -6.491 1.00 89.81 177 ARG A CA 1
ATOM 1370 C C . ARG A 1 177 ? 2.189 -13.930 -5.331 1.00 89.81 177 ARG A C 1
ATOM 1372 O O . ARG A 1 177 ? 1.034 -14.159 -4.991 1.00 89.81 177 ARG A O 1
ATOM 1379 N N . ALA A 1 178 ? 3.238 -14.482 -4.722 1.00 89.31 178 ALA A N 1
ATOM 1380 C CA . ALA A 1 178 ? 3.108 -15.376 -3.577 1.00 89.31 178 ALA A CA 1
ATOM 1381 C C . ALA A 1 178 ? 2.513 -14.649 -2.361 1.00 89.31 178 ALA A C 1
ATOM 1383 O O . ALA A 1 178 ? 1.599 -15.175 -1.729 1.00 89.31 178 ALA A O 1
ATOM 1384 N N . GLY A 1 179 ? 2.988 -13.434 -2.061 1.00 89.12 179 GLY A N 1
ATOM 1385 C CA . GLY A 1 179 ? 2.432 -12.597 -0.995 1.00 89.12 179 GLY A CA 1
ATOM 1386 C C . GLY A 1 179 ? 0.978 -12.205 -1.260 1.00 89.12 179 GLY A C 1
ATOM 1387 O O . GLY A 1 179 ? 0.122 -12.393 -0.399 1.00 89.12 179 GLY A O 1
ATOM 1388 N N . LEU A 1 180 ? 0.677 -11.752 -2.480 1.00 91.81 180 LEU A N 1
ATOM 1389 C CA . LEU A 1 180 ? -0.680 -11.421 -2.910 1.00 91.81 180 LEU A CA 1
ATOM 1390 C C . LEU A 1 180 ? -1.613 -12.628 -2.783 1.00 91.81 180 LEU A C 1
ATOM 1392 O O . LEU A 1 180 ? -2.680 -12.510 -2.193 1.00 91.81 180 LEU A O 1
ATOM 1396 N N . HIS A 1 181 ? -1.203 -13.800 -3.273 1.00 89.25 181 HIS A N 1
ATOM 1397 C CA . HIS A 1 181 ? -1.994 -15.023 -3.159 1.00 89.25 181 HIS A CA 1
ATOM 1398 C C . HIS A 1 181 ? -2.280 -15.380 -1.696 1.00 89.25 181 HIS A C 1
ATOM 1400 O O . HIS A 1 181 ? -3.421 -15.700 -1.366 1.00 89.25 181 HIS A O 1
ATOM 1406 N N . ARG A 1 182 ? -1.281 -15.283 -0.803 1.00 89.75 182 ARG A N 1
ATOM 1407 C CA . ARG A 1 182 ? -1.499 -15.500 0.636 1.00 89.75 182 ARG A CA 1
ATOM 1408 C C . ARG A 1 182 ? -2.554 -14.545 1.180 1.00 89.75 182 ARG A C 1
ATOM 1410 O O . ARG A 1 182 ? -3.546 -15.023 1.710 1.00 89.75 182 ARG A O 1
ATOM 1417 N N . ILE A 1 183 ? -2.403 -13.235 0.978 1.00 90.62 183 ILE A N 1
ATOM 1418 C CA . ILE A 1 183 ? -3.367 -12.225 1.451 1.00 90.62 183 ILE A CA 1
ATOM 1419 C C . ILE A 1 183 ? -4.767 -12.492 0.887 1.00 90.62 183 ILE A C 1
ATOM 1421 O O . ILE A 1 183 ? -5.752 -12.483 1.626 1.00 90.62 183 ILE A O 1
ATOM 1425 N N . MET A 1 184 ? -4.875 -12.769 -0.412 1.00 88.25 184 MET A N 1
ATOM 1426 C CA . MET A 1 184 ? -6.163 -13.028 -1.052 1.00 88.25 184 MET A CA 1
ATOM 1427 C C . MET A 1 184 ? -6.858 -14.251 -0.445 1.00 88.25 184 MET A C 1
ATOM 1429 O O . MET A 1 184 ? -8.056 -14.198 -0.177 1.00 88.25 184 MET A O 1
ATOM 1433 N N . MET A 1 185 ? -6.116 -15.322 -0.163 1.00 87.06 185 MET A N 1
ATOM 1434 C CA . MET A 1 185 ? -6.681 -16.567 0.362 1.00 87.06 185 MET A CA 1
ATOM 1435 C C . MET A 1 185 ? -6.934 -16.540 1.870 1.00 87.06 185 MET A C 1
ATOM 1437 O O . MET A 1 185 ? -7.937 -17.083 2.322 1.00 87.06 185 MET A O 1
ATOM 1441 N N . THR A 1 186 ? -6.049 -15.928 2.659 1.00 84.94 186 THR A N 1
ATOM 1442 C CA . THR A 1 186 ? -6.109 -15.992 4.130 1.00 84.94 186 THR A CA 1
ATOM 1443 C C . THR A 1 186 ? -6.799 -14.793 4.762 1.00 84.94 186 THR A C 1
ATOM 1445 O O . THR A 1 186 ? -7.298 -14.908 5.879 1.00 84.94 186 THR A O 1
ATOM 1448 N N . LYS A 1 187 ? -6.839 -13.648 4.072 1.00 84.69 187 LYS A N 1
ATOM 1449 C CA . LYS A 1 187 ? -7.371 -12.390 4.610 1.00 84.69 187 LYS A CA 1
ATOM 1450 C C . LYS A 1 187 ? -8.585 -11.885 3.852 1.00 84.69 187 LYS A C 1
ATOM 1452 O O . LYS A 1 187 ? -9.587 -11.556 4.476 1.00 84.69 187 LYS A O 1
ATOM 1457 N N . MET A 1 188 ? -8.529 -11.851 2.523 1.00 79.81 188 MET A N 1
ATOM 1458 C CA . MET A 1 188 ? -9.611 -11.258 1.727 1.00 79.81 188 MET A CA 1
ATOM 1459 C C . MET A 1 188 ? -10.759 -12.240 1.497 1.00 79.81 188 MET A C 1
ATOM 1461 O O . MET A 1 188 ? -11.912 -11.881 1.704 1.00 79.81 188 MET A O 1
ATOM 1465 N N . SER A 1 189 ? -10.463 -13.493 1.139 1.00 76.94 189 SER A N 1
ATOM 1466 C CA . SER A 1 189 ? -11.483 -14.520 0.896 1.00 76.94 189 SER A CA 1
ATOM 1467 C C . SER A 1 189 ? -12.408 -14.740 2.106 1.00 76.94 189 SER A C 1
ATOM 1469 O O . SER A 1 189 ? -13.621 -14.648 1.927 1.00 76.94 189 SER A O 1
ATOM 1471 N N . PRO A 1 190 ? -11.915 -14.894 3.354 1.00 73.19 190 PRO A N 1
ATOM 1472 C CA . PRO A 1 190 ? -12.800 -15.030 4.514 1.00 73.19 190 PRO A CA 1
ATOM 1473 C C . PRO A 1 190 ? -13.679 -13.800 4.754 1.00 73.19 190 PRO A C 1
ATOM 1475 O O . PRO A 1 190 ? -14.819 -13.930 5.189 1.00 73.19 190 PRO A O 1
ATOM 1478 N N . VAL A 1 191 ? -13.173 -12.601 4.462 1.00 68.38 191 VAL A N 1
ATOM 1479 C CA . VAL A 1 191 ? -13.939 -11.360 4.613 1.00 68.38 191 VAL A CA 1
ATOM 1480 C C . VAL A 1 191 ? -15.016 -11.232 3.531 1.00 68.38 191 VAL A C 1
ATOM 1482 O O . VAL A 1 191 ? -16.125 -10.806 3.839 1.00 68.38 191 VAL A O 1
ATOM 1485 N N . LEU A 1 192 ? -14.718 -11.636 2.294 1.00 67.88 192 LEU A N 1
ATOM 1486 C CA . LEU A 1 192 ? -15.653 -11.604 1.167 1.00 67.88 192 LEU A CA 1
ATOM 1487 C C . LEU A 1 192 ? -16.729 -12.694 1.265 1.00 67.88 192 LEU A C 1
ATOM 1489 O O . LEU A 1 192 ? -17.884 -12.435 0.951 1.00 67.88 192 LEU A O 1
ATOM 1493 N N . VAL A 1 193 ? -16.367 -13.899 1.714 1.00 66.69 193 VAL A N 1
ATOM 1494 C CA . VAL A 1 193 ? -17.275 -15.058 1.804 1.00 66.69 193 VAL A CA 1
ATOM 1495 C C . VAL A 1 193 ? -18.142 -15.012 3.065 1.00 66.69 193 VAL A C 1
ATOM 1497 O O . VAL A 1 193 ? -19.295 -15.431 3.032 1.00 66.69 193 VAL A O 1
ATOM 1500 N N . HIS A 1 194 ? -17.624 -14.491 4.181 1.00 56.84 194 HIS A N 1
ATOM 1501 C CA . HIS A 1 194 ? -18.378 -14.370 5.438 1.00 56.84 194 HIS A CA 1
ATOM 1502 C C . HIS A 1 194 ? -18.940 -12.960 5.685 1.00 56.84 194 HIS A C 1
ATOM 1504 O O . HIS A 1 194 ? -19.458 -12.688 6.769 1.00 56.84 194 HIS A O 1
ATOM 1510 N N . GLY A 1 195 ? -18.854 -12.072 4.689 1.00 50.88 195 GLY A N 1
ATOM 1511 C CA . GLY A 1 195 ? -19.431 -10.724 4.720 1.00 50.88 195 GLY A CA 1
ATOM 1512 C C . GLY A 1 195 ? -20.963 -10.692 4.788 1.00 50.88 195 GLY A C 1
ATOM 1513 O O . GLY A 1 195 ? -21.513 -9.676 5.197 1.00 50.88 195 GLY A O 1
ATOM 1514 N N . ASP A 1 196 ? -21.633 -11.812 4.496 1.00 46.06 196 ASP A N 1
ATOM 1515 C CA . ASP A 1 196 ? -23.100 -11.934 4.453 1.00 46.06 196 ASP A CA 1
ATOM 1516 C C . ASP A 1 196 ? -23.756 -12.486 5.739 1.00 46.06 196 ASP A C 1
ATOM 1518 O O . ASP A 1 196 ? -24.944 -12.792 5.735 1.00 46.06 196 ASP A O 1
ATOM 1522 N N . VAL A 1 197 ? -23.044 -12.604 6.871 1.00 43.62 197 VAL A N 1
ATOM 1523 C CA . VAL A 1 197 ? -23.651 -13.114 8.133 1.00 43.62 197 VAL A CA 1
ATOM 1524 C C . VAL A 1 197 ? -23.829 -12.037 9.216 1.00 43.62 197 VAL A C 1
ATOM 1526 O O . VAL A 1 197 ? -24.282 -12.335 10.313 1.00 43.62 197 VAL A O 1
ATOM 1529 N N . LEU A 1 198 ? -23.530 -10.762 8.942 1.00 41.97 198 LEU A N 1
ATOM 1530 C CA . LEU A 1 198 ? -23.762 -9.665 9.904 1.00 41.97 198 LEU A CA 1
ATOM 1531 C C . LEU A 1 198 ? -24.518 -8.484 9.279 1.00 41.97 198 LEU A C 1
ATOM 1533 O O . LEU A 1 198 ? -24.191 -7.321 9.509 1.00 41.97 198 LEU A O 1
ATOM 1537 N N . GLY A 1 199 ? -25.538 -8.814 8.488 1.00 42.06 199 GLY A N 1
ATOM 1538 C CA . GLY A 1 199 ? -26.535 -7.893 7.952 1.00 42.06 199 GLY A CA 1
ATOM 1539 C C . GLY A 1 199 ? -27.956 -8.364 8.263 1.00 42.06 199 GLY A C 1
ATOM 1540 O O . GLY A 1 199 ? -28.739 -8.569 7.341 1.00 42.06 199 GLY A O 1
ATOM 1541 N N . SER A 1 200 ? -28.268 -8.568 9.545 1.00 34.81 200 SER A N 1
ATOM 1542 C CA . SER A 1 200 ? -29.634 -8.652 10.092 1.00 34.81 200 SER A CA 1
ATOM 1543 C C . SER A 1 200 ? -29.614 -8.408 11.593 1.00 34.81 200 SER A C 1
ATOM 1545 O O . SER A 1 200 ? -28.835 -9.125 12.261 1.00 34.81 200 SER A O 1
#

Nearest PDB structures (foldseek):
  8e0m-assembly4_L  TM=3.197E-01  e=1.299E+00  synthetic construct
  5lvz-assembly1_A  TM=2.319E-01  e=7.056E-01  Lachancea thermotolerans CBS 6340
  6zbt-assembly2_D  TM=1.937E-01  e=1.076E+00  Homo sapiens
  5lu1-assembly2_E  TM=2.745E-01  e=3.319E+00  Homo sapiens

Secondary structure (DSSP, 8-state):
-HHHHHHHHHHHHHHHHHHHHHH-HHHHHHHHHHS------SS---PPPHHHHHHHHHHHHHHHHHHHHHHHHTTS-HHHHHIIIIIIHHHHHHHHHHHHHHHHHHHHHHHHHHHT-S---S--HHHHHHHHHHHHHHHHHHHHHHHT--HHHHHHHHHHHHHHHHTTTT---HHHHHHHHHHIIIIIHHHHHSTTSS--

Sequence (200 aa):
MSQLRLLMDAADTASAHARALHSDVAFRRVLRDRNPPLMTFKGQISRLPHLIEQELAAYNLMLSALPRLLQLGAQGDPARKEVADEFAEPRFTLTLQLVLSEYAQKERRAELAVSGSGGYQGGDASSLEVESDAMMPVLINVLTALESANDGYLRRNMAWILPSLCDLIRCRRPEVRAGLHRIMMTKMSPVLVHGDVLGS